Protein 7YLR (pdb70)

Secondary structure (DSSP, 8-state):
-PPPEEEEEEEEEEEEETTEEEEEEEETT-PPPPP--TT-EEEEEEE-TTS-EEEEEEE-------TTTTTS-S-EEEEEE--TTSSSHHHHHHHS--TT-EEEEEEEE-SSPPP-SSS-EEEEEEGGGHHHHHHHHHHHHHHT--EEEEEEES-GGG---HHHHHHHHGGGEEEEEHHHHSS---HHHHHHHSPTT-EEEEEE-HHHHHHHHHHHHHTT--TTSEEEEE--S-S------EEEEETTT--EEEEPTTS-HHHHHHHHT-----SSSSSSS-TTEEEEEES-EE---SSS-HHHHHHTSEEETTT-EESSSEEEE-

Sequence (326 aa):
APTATLQLRVAEARQLNPLIRMLRLCAEDGRALPGFAAGAHIRVQVSLPDGRTDWRHYSLINFATARNATNAPTEYVIAVRKEAEGRGGSRFMHEGLNEGDTLAIEAPKNDFPLHTGPGGSVLVAGGIGVTPLATMAARRRAEGAPVRMHYAGRSRELMAFLPELQALLGDDLRVHADAEAGAPLDIDALLDGVPAGDRLYVCGPKVMLDAVLARTQARGWEHDRVHFELFTEPVAEGDQPFEVELAQSGQRFTVPAGQSILDCLIEHGCDPMFDCKRGECGVCAVPVLEGEIDHRDYVLTAREKAQGNVMQICISRAKGARLVLD

InterPro domains:
  IPR001041 2Fe-2S ferredoxin-type iron-sulfur binding domain [PF00111] (249-322)
  IPR001041 2Fe-2S ferredoxin-type iron-sulfur binding domain [PS51085] (245-330)
  IPR001041 2Fe-2S ferredoxin-type iron-sulfur binding domain [cd00207] (246-323)
  IPR006058 2Fe-2S ferredoxin, iron-sulphur binding site [PS00197] (279-287)
  IPR012675 Beta-grasp domain superfamily [G3DSA:3.10.20.30] (235-330)
  IPR017927 FAD-binding domain, ferredoxin reductase-type [PS51384] (5-117)
  IPR017938 Riboflavin synthase-like beta-barrel [SSF63380] (4-112)
  IPR036010 2Fe-2S ferredoxin-like superfamily [SSF54292] (223-328)
  IPR039261 Ferredoxin-NADP reductase (FNR), nucleotide-binding domain [G3DSA:3.40.50.80] (114-233)
  IPR039261 Ferredoxin-NADP reductase (FNR), nucleotide-binding domain [SSF52343] (110-236)
  IPR050415 Multicomponent Reductase Electron Transfer [PTHR47354] (7-282)

CATH classification: 2.40.30.10 (+2 more: 3.40.50.80, 3.10.20.30)

Solvent-accessible surface area: 15272 Å² total; per-residue (Å²): 142,131,85,82,74,41,91,2,85,2,26,39,23,106,99,53,19,108,49,3,29,12,0,65,0,14,7,99,108,43,162,65,8,54,37,29,62,8,0,2,9,0,74,0,60,1,46,31,101,99,50,168,90,54,56,16,66,32,7,1,11,27,48,56,63,66,142,112,34,18,94,69,14,76,66,1,21,0,6,0,71,52,79,75,176,34,103,3,2,15,57,39,0,25,116,38,5,89,106,47,51,73,5,14,0,19,48,27,89,47,29,2,69,26,59,138,23,118,43,8,3,1,0,0,0,6,24,28,0,0,4,0,0,0,3,0,0,0,86,20,78,19,51,72,29,98,8,50,0,19,2,6,12,189,28,92,142,62,15,4,9,15,90,62,0,88,92,28,4,42,137,49,17,109,42,29,3,54,79,109,60,72,53,108,34,82,21,67,55,12,3,104,42,13,58,107,44,17,26,0,0,0,0,2,56,54,124,23,0,46,24,1,20,60,86,4,52,91,97,62,46,63,156,46,35,16,33,17,5,8,64,59,74,71,33,11,97,104,17,132,70,8,49,1,32,27,41,144,73,49,90,156,34,88,1,59,36,62,38,12,0,0,50,2,12,66,116,94,58,53,142,29,145,88,60,10,81,22,2,24,50,22,58,7,47,25,68,5,105,102,31,127,22,48,45,29,3,14,59,9,59,54,169,70,41,89,104,26,89,34,0,3,1,5,8,1,9,13,159,49,77,84,0,11,0,68

Nearest PDB structures (foldseek):
  7ylr-assembly1_A  TM=1.003E+00  e=7.723E-75  Variovorax paradoxus
  6kbh-assembly1_A  TM=7.100E-01  e=4.420E-33  Rhodococcus sp. ECU0066
  6laa-assembly1_A  TM=7.372E-01  e=2.322E-32  Tepidiphilus thermophilus
  2pia-assembly1_A  TM=6.949E-01  e=4.199E-32  Burkholderia cepacia
  6icm-assembly1_D-2  TM=9.650E-01  e=9.100E-09  Pseudomonas putida

B-factor: mean 25.58, std 9.0, range [12.11, 58.59]

Structure (mmCIF, N/CA/C/O backbone):
data_7YLR
#
_entry.id   7YLR
#
_cell.length_a   47.217
_cell.length_b   84.042
_cell.length_c   87.864
_cell.angle_alpha   90.000
_cell.angle_beta   90.000
_cell.angle_gamma   90.000
#
_symmetry.space_group_name_H-M   'P 21 21 21'
#
loop_
_entity.id
_entity.type
_entity.pdbx_description
1 polymer Ferredoxin
2 non-polymer 'FLAVIN MONONUCLEOTIDE'
3 non-polymer 'FE2/S2 (INORGANIC) CLUSTER'
4 water water
#
loop_
_atom_site.group_PDB
_atom_site.id
_atom_site.type_symbol
_atom_site.label_atom_id
_atom_site.label_alt_id
_atom_site.label_comp_id
_atom_site.label_asym_id
_atom_site.label_entity_id
_atom_site.label_seq_id
_atom_site.pdbx_PDB_ins_code
_atom_site.Cartn_x
_atom_site.Cartn_y
_atom_site.Cartn_z
_atom_site.occupancy
_atom_site.B_iso_or_equiv
_atom_site.auth_seq_id
_atom_site.auth_comp_id
_atom_site.auth_asym_id
_atom_site.auth_atom_id
_atom_site.pdbx_PDB_model_num
ATOM 1 N N . ALA A 1 3 ? 4.04919 -8.16314 -11.45808 1.000 46.30798 3 ALA A N 1
ATOM 2 C CA . ALA A 1 3 ? 3.56959 -7.32618 -10.36096 1.000 46.21258 3 ALA A CA 1
ATOM 3 C C . ALA A 1 3 ? 2.03407 -7.22094 -10.28739 1.000 44.90157 3 ALA A C 1
ATOM 4 O O . ALA A 1 3 ? 1.49027 -7.18542 -9.18378 1.000 45.80269 3 ALA A O 1
ATOM 6 N N . PRO A 1 4 ? 1.33078 -7.14808 -11.42379 1.000 48.26877 4 PRO A N 1
ATOM 7 C CA . PRO A 1 4 ? -0.13284 -7.28045 -11.36326 1.000 48.57179 4 PRO A CA 1
ATOM 8 C C . PRO A 1 4 ? -0.51593 -8.62476 -10.76594 1.000 46.77472 4 PRO A C 1
ATOM 9 O O . PRO A 1 4 ? 0.03176 -9.66754 -11.13553 1.000 46.82886 4 PRO A O 1
ATOM 13 N N . THR A 1 5 ? -1.45150 -8.59094 -9.82290 1.000 43.83405 5 THR A N 1
ATOM 14 C CA . THR A 1 5 ? -1.89636 -9.80582 -9.15717 1.000 43.21504 5 THR A CA 1
ATOM 15 C C . THR A 1 5 ? -2.84433 -10.56458 -10.07601 1.000 38.43199 5 THR A C 1
ATOM 16 O O . THR A 1 5 ? -3.66324 -9.95886 -10.77293 1.000 43.05012 5 THR A O 1
ATOM 20 N N . ALA A 1 6 ? -2.71151 -11.89156 -10.09461 1.000 37.39176 6 ALA A N 1
ATOM 21 C CA . ALA A 1 6 ? -3.57545 -12.72582 -10.92088 1.000 36.36057 6 ALA A CA 1
ATOM 22 C C . ALA A 1 6 ? -5.03477 -12.56114 -10.51234 1.000 35.80694 6 ALA A C 1
ATOM 23 O O . ALA A 1 6 ? -5.35929 -12.39477 -9.33092 1.000 32.84137 6 ALA A O 1
ATOM 25 N N . THR A 1 7 ? -5.92427 -12.62068 -11.50179 1.000 32.60896 7 THR A N 1
ATOM 26 C CA . THR A 1 7 ? -7.33930 -12.39988 -11.25474 1.000 28.67147 7 THR A CA 1
ATOM 27 C C . THR A 1 7 ? -8.18449 -13.47451 -11.93156 1.000 27.19111 7 THR A C 1
ATOM 28 O O . THR A 1 7 ? -7.73167 -14.18885 -12.83345 1.000 28.28449 7 THR A O 1
ATOM 32 N N . LEU A 1 8 ? -9.42747 -13.58959 -11.46668 1.000 22.35269 8 LEU A N 1
ATOM 33 C CA . LEU A 1 8 ? -10.45184 -14.42519 -12.07784 1.000 23.31814 8 LEU A CA 1
ATOM 34 C C . LEU A 1 8 ? -11.62077 -13.53073 -12.47066 1.000 21.05544 8 LEU A C 1
ATOM 35 O O . LEU A 1 8 ? -11.95876 -12.59526 -11.74581 1.000 22.82227 8 LEU A O 1
ATOM 40 N N . GLN A 1 9 ? -12.22411 -13.80172 -13.61967 1.000 21.63758 9 GLN A N 1
ATOM 41 C CA . GLN A 1 9 ? -13.44036 -13.11668 -14.05103 1.000 23.71582 9 GLN A CA 1
ATOM 42 C C . GLN A 1 9 ? -14.64325 -13.98618 -13.67950 1.000 25.23618 9 GLN A C 1
ATOM 43 O O . GLN A 1 9 ? -14.88809 -15.02078 -14.30960 1.000 25.22727 9 GLN A O 1
ATOM 49 N N . LEU A 1 10 ? -15.38689 -13.58567 -12.65158 1.000 20.31542 10 LEU A N 1
ATOM 50 C CA . LEU A 1 10 ? -16.50843 -14.38189 -12.17754 1.000 22.32960 10 LEU A CA 1
ATOM 51 C C . LEU A 1 10 ? -17.84048 -13.73197 -12.53913 1.000 22.09253 10 LEU A C 1
ATOM 52 O O . LEU A 1 10 ? -17.94700 -12.51398 -12.70460 1.000 24.86633 10 LEU A O 1
ATOM 57 N N . ARG A 1 11 ? -18.88339 -14.55244 -12.61597 1.000 19.44775 11 ARG A N 1
ATOM 58 C CA . ARG A 1 11 ? -20.22471 -14.04858 -12.86794 1.000 20.73184 11 ARG A CA 1
ATOM 59 C C . ARG A 1 11 ? -21.00462 -13.99002 -11.56075 1.000 18.98777 11 ARG A C 1
ATOM 60 O O . ARG A 1 11 ? -20.83480 -14.84111 -10.68495 1.000 18.82514 11 ARG A O 1
ATOM 68 N N . VAL A 1 12 ? -21.82982 -12.95735 -11.42034 1.000 19.45226 12 VAL A N 1
ATOM 69 C CA . VAL A 1 12 ? -22.73747 -12.83629 -10.28372 1.000 16.90602 12 VAL A CA 1
ATOM 70 C C . VAL A 1 12 ? -23.88543 -13.81980 -10.51973 1.000 20.64471 12 VAL A C 1
ATOM 71 O O . VAL A 1 12 ? -24.80174 -13.55989 -11.30226 1.000 20.91287 12 VAL A O 1
ATOM 75 N N . ALA A 1 13 ? -23.81176 -14.97234 -9.86049 1.000 18.28718 13 ALA A N 1
ATOM 76 C CA . ALA A 1 13 ? -24.76755 -16.04980 -10.04439 1.000 20.59395 13 ALA A CA 1
ATOM 77 C C . ALA A 1 13 ? -26.02657 -15.87979 -9.21289 1.000 20.81680 13 ALA A C 1
ATOM 78 O O . ALA A 1 13 ? -27.05202 -16.47953 -9.53943 1.000 23.16778 13 ALA A O 1
ATOM 80 N N . GLU A 1 14 ? -25.97317 -15.10693 -8.13380 1.000 21.54413 14 GLU A N 1
ATOM 81 C CA . GLU A 1 14 ? -27.14176 -14.85885 -7.30436 1.000 22.50484 14 GLU A CA 1
ATOM 82 C C . GLU A 1 14 ? -26.86251 -13.62153 -6.47513 1.000 20.88754 14 GLU A C 1
ATOM 83 O O . GLU A 1 14 ? -25.74110 -13.43117 -6.00072 1.000 21.64464 14 GLU A O 1
ATOM 89 N N . ALA A 1 15 ? -27.87718 -12.79480 -6.29196 1.000 20.14175 15 ALA A N 1
ATOM 90 C CA . ALA A 1 15 ? -27.80207 -11.69350 -5.34275 1.000 24.18240 15 ALA A CA 1
ATOM 91 C C . ALA A 1 15 ? -29.03779 -11.76050 -4.46772 1.000 29.68537 15 ALA A C 1
ATOM 92 O O . ALA A 1 15 ? -30.15261 -11.93199 -4.97599 1.000 31.10666 15 ALA A O 1
ATOM 94 N N . ARG A 1 16 ? -28.84512 -11.63741 -3.15910 1.000 22.23840 16 ARG A N 1
ATOM 95 C CA . ARG A 1 16 ? -29.93823 -11.82122 -2.21605 1.000 21.72650 16 ARG A CA 1
ATOM 96 C C . ARG A 1 16 ? -29.85858 -10.71614 -1.17408 1.000 24.98052 16 ARG A C 1
ATOM 97 O O . ARG A 1 16 ? -28.82712 -10.54621 -0.51676 1.000 21.42087 16 ARG A O 1
ATOM 105 N N . GLN A 1 17 ? -30.92353 -9.93642 -1.04625 1.000 24.03011 17 GLN A N 1
ATOM 106 C CA . GLN A 1 17 ? -30.98918 -8.93934 0.01443 1.000 26.33586 17 GLN A CA 1
ATOM 107 C C . GLN A 1 17 ? -31.32719 -9.65045 1.31737 1.000 24.42956 17 GLN A C 1
ATOM 108 O O . GLN A 1 17 ? -32.46011 -10.10115 1.51056 1.000 29.44749 17 GLN A O 1
ATOM 114 N N . LEU A 1 18 ? -30.34741 -9.76237 2.21523 1.000 23.52738 18 LEU A N 1
ATOM 115 C CA . LEU A 1 18 ? -30.61153 -10.40171 3.49915 1.000 25.75086 18 LEU A CA 1
ATOM 116 C C . LEU A 1 18 ? -31.38918 -9.47923 4.42919 1.000 26.37976 18 LEU A C 1
ATOM 117 O O . LEU A 1 18 ? -32.23426 -9.93998 5.20857 1.000 26.73840 18 LEU A O 1
ATOM 122 N N . ASN A 1 19 ? -31.09494 -8.19121 4.38373 1.000 21.73698 19 ASN A N 1
ATOM 123 C CA . ASN A 1 19 ? -31.81668 -7.16118 5.11241 1.000 23.86621 19 ASN A CA 1
ATOM 124 C C . ASN A 1 19 ? -31.47552 -5.85049 4.40643 1.000 23.88955 19 ASN A C 1
ATOM 125 O O . ASN A 1 19 ? -30.71849 -5.88244 3.42690 1.000 22.47426 19 ASN A O 1
ATOM 130 N N . PRO A 1 20 ? -32.02905 -4.70181 4.81593 1.000 24.91390 20 PRO A N 1
ATOM 131 C CA . PRO A 1 20 ? -31.80415 -3.46813 4.04285 1.000 25.99184 20 PRO A CA 1
ATOM 132 C C . PRO A 1 20 ? -30.35073 -3.09336 3.84514 1.000 26.92417 20 PRO A C 1
ATOM 133 O O . PRO A 1 20 ? -30.03857 -2.39802 2.87176 1.000 26.34190 20 PRO A O 1
ATOM 137 N N . LEU A 1 21 ? -29.44860 -3.53305 4.72305 1.000 20.54734 21 LEU A N 1
ATOM 138 C CA . LEU A 1 21 ? -28.05673 -3.11537 4.64854 1.000 20.28440 21 LEU A CA 1
ATOM 139 C C . LEU A 1 21 ? -27.13124 -4.17130 4.06616 1.000 18.60701 21 LEU A C 1
ATOM 140 O O . LEU A 1 21 ? -26.02944 -3.82025 3.63492 1.000 19.61143 21 LEU A O 1
ATOM 145 N N . ILE A 1 22 ? -27.52304 -5.44290 4.03866 1.000 17.87094 22 ILE A N 1
ATOM 146 C CA . ILE A 1 22 ? -26.58284 -6.52191 3.73299 1.000 17.61512 22 ILE A CA 1
ATOM 147 C C . ILE A 1 22 ? -27.07589 -7.31609 2.53502 1.000 18.49272 22 ILE A C 1
ATOM 148 O O . ILE A 1 22 ? -28.21762 -7.78739 2.51538 1.000 18.74300 22 ILE A O 1
ATOM 153 N N . ARG A 1 23 ? -26.21142 -7.45435 1.53698 1.000 16.19199 23 ARG A N 1
ATOM 154 C CA . ARG A 1 23 ? -26.51282 -8.14445 0.29453 1.000 18.53119 23 ARG A CA 1
ATOM 155 C C . ARG A 1 23 ? -25.56723 -9.33407 0.16811 1.000 17.38124 23 ARG A C 1
ATOM 156 O O . ARG A 1 23 ? -24.34688 -9.16167 0.23023 1.000 18.67127 23 ARG A O 1
ATOM 164 N N . MET A 1 24 ? -26.13030 -10.53244 0.02330 1.000 15.98285 24 MET A N 1
ATOM 165 C CA . MET A 1 24 ? -25.35510 -11.72473 -0.30409 1.000 17.78876 24 MET A CA 1
ATOM 166 C C . MET A 1 24 ? -25.13790 -11.85153 -1.79957 1.000 18.50806 24 MET A C 1
ATOM 167 O O . MET A 1 24 ? -26.07523 -11.70507 -2.58539 1.000 20.51384 24 MET A O 1
ATOM 172 N N . LEU A 1 25 ? -23.90495 -12.16618 -2.19419 1.000 16.10083 25 LEU A N 1
ATOM 173 C CA . LEU A 1 25 ? -23.56571 -12.39066 -3.59617 1.000 14.56020 25 LEU A CA 1
ATOM 174 C C . LEU A 1 25 ? -22.93651 -13.76506 -3.74834 1.000 17.55229 25 LEU A C 1
ATOM 175 O O . LEU A 1 25 ? -22.03740 -14.12952 -2.98732 1.000 19.17036 25 LEU A O 1
ATOM 180 N N . ARG A 1 26 ? -23.40687 -14.52329 -4.73420 1.000 16.15391 26 ARG A N 1
ATOM 181 C CA . ARG A 1 26 ? -22.82564 -15.80837 -5.08854 1.000 17.96196 26 ARG A CA 1
ATOM 182 C C . ARG A 1 26 ? -22.12219 -15.63608 -6.42632 1.000 18.65939 26 ARG A C 1
ATOM 183 O O . ARG A 1 26 ? -22.72001 -15.11060 -7.37299 1.000 19.10658 26 ARG A O 1
ATOM 191 N N . LEU A 1 27 ? -20.84236 -16.00088 -6.47472 1.000 16.71492 27 LEU A N 1
ATOM 192 C CA . LEU A 1 27 ? -19.97560 -15.78009 -7.63373 1.000 17.36589 27 LEU A CA 1
ATOM 193 C C . LEU A 1 27 ? -19.48252 -17.11227 -8.18991 1.000 20.53663 27 LEU A C 1
ATOM 194 O O . LEU A 1 27 ? -18.98920 -17.95925 -7.43667 1.000 20.74747 27 LEU A O 1
ATOM 199 N N . CYS A 1 28 ? -19.57534 -17.27533 -9.51728 1.000 18.65570 28 CYS A N 1
ATOM 200 C CA . CYS A 1 28 ? -19.22731 -18.51317 -10.20819 1.000 21.96380 28 CYS A CA 1
ATOM 201 C C . CYS A 1 28 ? -18.29298 -18.20938 -11.37450 1.000 21.01393 28 CYS A C 1
ATOM 202 O O . CYS A 1 28 ? -18.34612 -17.12194 -11.95313 1.000 23.06561 28 CYS A O 1
ATOM 205 N N . ALA A 1 29 ? -17.45667 -19.18201 -11.74280 1.000 21.05131 29 ALA A N 1
ATOM 206 C CA . ALA A 1 29 ? -16.75774 -19.08115 -13.02116 1.000 23.68775 29 ALA A CA 1
ATOM 207 C C . ALA A 1 29 ? -17.76268 -19.08986 -14.16769 1.000 25.42764 29 ALA A C 1
ATOM 208 O O . ALA A 1 29 ? -18.86872 -19.61802 -14.04662 1.000 25.88169 29 ALA A O 1
ATOM 210 N N . GLU A 1 30 ? -17.36911 -18.49251 -15.29433 1.000 28.97286 30 GLU A N 1
ATOM 211 C CA . GLU A 1 30 ? -18.29147 -18.36608 -16.42393 1.000 32.66521 30 GLU A CA 1
ATOM 212 C C . GLU A 1 30 ? -18.85197 -19.71860 -16.84912 1.000 32.45057 30 GLU A C 1
ATOM 213 O O . GLU A 1 30 ? -20.03339 -19.82058 -17.20226 1.000 35.81540 30 GLU A O 1
ATOM 219 N N . ASP A 1 31 ? -18.03055 -20.77249 -16.81028 1.000 29.58411 31 ASP A N 1
ATOM 220 C CA . ASP A 1 31 ? -18.45440 -22.10368 -17.23691 1.000 31.47598 31 ASP A CA 1
ATOM 221 C C . ASP A 1 31 ? -18.64235 -23.07561 -16.07311 1.000 34.28398 31 ASP A C 1
ATOM 222 O O . ASP A 1 31 ? -18.69284 -24.29313 -16.28918 1.000 32.88681 31 ASP A O 1
ATOM 227 N N . GLY A 1 32 ? -18.74651 -22.56839 -14.84365 1.000 29.02775 32 GLY A N 1
ATOM 228 C CA . GLY A 1 32 ? -18.98737 -23.42252 -13.69786 1.000 25.53609 32 GLY A CA 1
ATOM 229 C C . GLY A 1 32 ? -17.83853 -24.30699 -13.26210 1.000 25.70643 32 GLY A C 1
ATOM 230 O O . GLY A 1 32 ? -18.04689 -25.18891 -12.42647 1.000 29.40814 32 GLY A O 1
ATOM 231 N N . ARG A 1 33 ? -16.62994 -24.09058 -13.77375 1.000 26.14908 33 ARG A N 1
ATOM 232 C CA . ARG A 1 33 ? -15.48352 -24.90307 -13.38988 1.000 28.82622 33 ARG A CA 1
ATOM 233 C C . ARG A 1 33 ? -15.05785 -24.60444 -11.95646 1.000 25.45582 33 ARG A C 1
ATOM 234 O O . ARG A 1 33 ? -15.46087 -23.59888 -11.35874 1.000 25.29403 33 ARG A O 1
ATOM 242 N N . ALA A 1 34 ? -14.22710 -25.49895 -11.41361 1.000 25.33752 34 ALA A N 1
ATOM 243 C CA . ALA A 1 34 ? -13.76050 -25.36251 -10.04111 1.000 24.05042 34 ALA A CA 1
ATOM 244 C C . ALA A 1 34 ? -12.92453 -24.10215 -9.88463 1.000 21.12052 34 ALA A C 1
ATOM 245 O O . ALA A 1 34 ? -12.16649 -23.72384 -10.78003 1.000 20.92172 34 ALA A O 1
ATOM 247 N N . LEU A 1 35 ? -13.06629 -23.45197 -8.72225 1.000 20.74411 35 LEU A N 1
ATOM 248 C CA . LEU A 1 35 ? -12.29532 -22.28639 -8.33381 1.000 20.64513 35 LEU A CA 1
ATOM 249 C C . LEU A 1 35 ? -11.19850 -22.69376 -7.36172 1.000 19.73928 35 LEU A C 1
ATOM 250 O O . LEU A 1 35 ? -11.24081 -23.79216 -6.79262 1.000 20.61078 35 LEU A O 1
ATOM 255 N N . PRO A 1 36 ? -10.19205 -21.84382 -7.15806 1.000 20.25152 36 PRO A N 1
ATOM 256 C CA . PRO A 1 36 ? -9.16988 -22.13540 -6.14924 1.000 19.71738 36 PRO A CA 1
ATOM 257 C C . PRO A 1 36 ? -9.78343 -22.43922 -4.78877 1.000 21.60907 36 PRO A C 1
ATOM 258 O O . PRO A 1 36 ? -10.71467 -21.76587 -4.33254 1.000 21.11404 36 PRO A O 1
ATOM 262 N N . GLY A 1 37 ? -9.25558 -23.47180 -4.14275 1.000 18.49533 37 GLY A N 1
ATOM 263 C CA . GLY A 1 37 ? -9.73542 -23.83323 -2.82690 1.000 21.69447 37 GLY A CA 1
ATOM 264 C C . GLY A 1 37 ? -9.23675 -22.86740 -1.76784 1.000 19.90807 37 GLY A C 1
ATOM 265 O O . GLY A 1 37 ? -8.35233 -22.03700 -1.98889 1.000 20.05556 37 GLY A O 1
ATOM 266 N N . PHE A 1 38 ? -9.82350 -22.98940 -0.58232 1.000 18.15798 38 PHE A N 1
ATOM 267 C CA . PHE A 1 38 ? -9.46089 -22.11749 0.52314 1.000 18.64899 38 PHE A CA 1
ATOM 268 C C . PHE A 1 38 ? -9.82105 -22.79492 1.83330 1.000 17.99038 38 PHE A C 1
ATOM 269 O O . PHE A 1 38 ? -10.57871 -23.76767 1.86613 1.000 19.08410 38 PHE A O 1
ATOM 277 N N . ALA A 1 39 ? -9.24513 -22.26630 2.90806 1.000 18.83919 39 ALA A N 1
ATOM 278 C CA . ALA A 1 39 ? -9.52330 -22.67723 4.27190 1.000 19.09901 39 ALA A CA 1
ATOM 279 C C . ALA A 1 39 ? -10.32158 -21.58865 4.96834 1.000 20.35348 39 ALA A C 1
ATOM 280 O O . ALA A 1 39 ? -10.32862 -20.42611 4.54579 1.000 16.95466 39 ALA A O 1
ATOM 282 N N . ALA A 1 40 ? -11.00321 -21.98298 6.04543 1.000 18.17248 40 ALA A N 1
ATOM 283 C CA . ALA A 1 40 ? -11.79497 -21.03416 6.81737 1.000 18.37296 40 ALA A CA 1
ATOM 284 C C . ALA A 1 40 ? -10.96370 -19.81734 7.21354 1.000 18.66129 40 ALA A C 1
ATOM 285 O O . ALA A 1 40 ? -9.81075 -19.93478 7.63818 1.000 18.58330 40 ALA A O 1
ATOM 287 N N . GLY A 1 41 ? -11.55943 -18.62739 7.06258 1.000 16.44174 41 GLY A N 1
ATOM 288 C CA . GLY A 1 41 ? -10.88957 -17.38048 7.33587 1.000 17.26696 41 GLY A CA 1
ATOM 289 C C . GLY A 1 41 ? -10.43540 -16.63667 6.09924 1.000 15.03169 41 GLY A C 1
ATOM 290 O O . GLY A 1 41 ? -10.14440 -15.43247 6.19125 1.000 16.94036 41 GLY A O 1
ATOM 291 N N . ALA A 1 42 ? -10.36646 -17.31569 4.95377 1.000 14.33817 42 ALA A N 1
ATOM 292 C CA . ALA A 1 42 ? -9.90542 -16.68271 3.72679 1.000 16.79923 42 ALA A CA 1
ATOM 293 C C . ALA A 1 42 ? -10.88365 -15.61604 3.24329 1.000 17.15199 42 ALA A C 1
ATOM 294 O O . ALA A 1 42 ? -12.08444 -15.65416 3.53260 1.000 15.78493 42 ALA A O 1
ATOM 296 N N . HIS A 1 43 ? -10.34302 -14.65005 2.49710 1.000 16.11251 43 HIS A N 1
ATOM 297 C CA . HIS A 1 43 ? -11.12494 -13.60876 1.84117 1.000 16.70608 43 HIS A CA 1
ATOM 298 C C . HIS A 1 43 ? -10.73695 -13.57489 0.37127 1.000 17.75273 43 HIS A C 1
ATOM 299 O O . HIS A 1 43 ? -9.71455 -14.14143 -0.04446 1.000 17.48455 43 HIS A O 1
ATOM 306 N N . ILE A 1 44 ? -11.56244 -12.90345 -0.41796 1.000 15.33830 44 ILE A N 1
ATOM 307 C CA . ILE A 1 44 ? -11.18457 -12.51215 -1.76688 1.000 15.53811 44 ILE A CA 1
ATOM 308 C C . ILE A 1 44 ? -11.17578 -10.99112 -1.85228 1.000 16.27806 44 ILE A C 1
ATOM 309 O O . ILE A 1 44 ? -11.85075 -10.28947 -1.09183 1.000 18.62940 44 ILE A O 1
ATOM 314 N N . ARG A 1 45 ? -10.40344 -10.47729 -2.79676 1.000 17.38490 45 ARG A N 1
ATOM 315 C CA . ARG A 1 45 ? -10.48297 -9.06587 -3.14806 1.000 15.95401 45 ARG A CA 1
ATOM 316 C C . ARG A 1 45 ? -11.25989 -8.96919 -4.45031 1.000 19.61914 45 ARG A C 1
ATOM 317 O O . ARG A 1 45 ? -11.04066 -9.77145 -5.36449 1.000 18.28756 45 ARG A O 1
ATOM 325 N N . VAL A 1 46 ? -12.21400 -8.04029 -4.50580 1.000 16.05544 46 VAL A N 1
ATOM 326 C CA . VAL A 1 46 ? -13.08062 -7.90184 -5.66468 1.000 16.04288 46 VAL A CA 1
ATOM 327 C C . VAL A 1 46 ? -12.92312 -6.48984 -6.21466 1.000 17.00343 46 VAL A C 1
ATOM 328 O O . VAL A 1 46 ? -12.66006 -5.53162 -5.47811 1.000 17.19257 46 VAL A O 1
ATOM 332 N N . GLN A 1 47 ? -13.06290 -6.36491 -7.53038 1.000 17.56427 47 GLN A N 1
ATOM 333 C CA . GLN A 1 47 ? -12.85392 -5.07748 -8.17947 1.000 18.56543 47 GLN A CA 1
ATOM 334 C C . GLN A 1 47 ? -14.14614 -4.27406 -8.14639 1.000 17.58930 47 GLN A C 1
ATOM 335 O O . GLN A 1 47 ? -15.21469 -4.77862 -8.50962 1.000 18.30815 47 GLN A O 1
ATOM 341 N N . VAL A 1 48 ?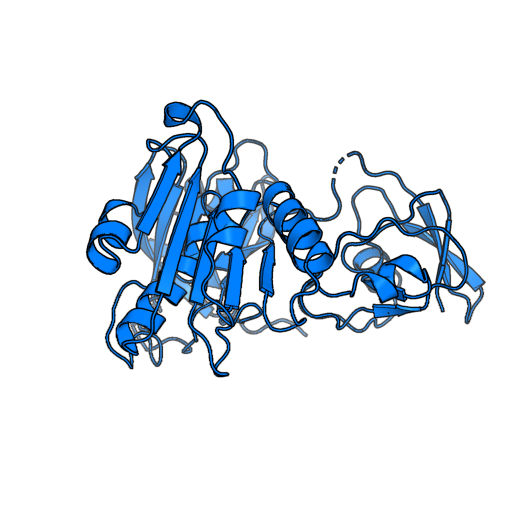 -14.04123 -3.01840 -7.71951 1.000 17.00479 48 VAL A N 1
ATOM 342 C CA . VAL A 1 48 ? -15.19321 -2.14014 -7.61396 1.000 15.84847 48 VAL A CA 1
ATOM 343 C C . VAL A 1 48 ? -14.91698 -0.89937 -8.44922 1.000 16.95109 48 VAL A C 1
ATOM 344 O O . VAL A 1 48 ? -13.77000 -0.57275 -8.75228 1.000 18.92175 48 VAL A O 1
ATOM 348 N N . SER A 1 49 ? -15.98668 -0.20654 -8.82173 1.000 16.93096 49 SER A N 1
ATOM 349 C CA . SER A 1 49 ? -15.89788 1.12301 -9.42327 1.000 16.26151 49 SER A CA 1
ATOM 350 C C . SER A 1 49 ? -16.31776 2.14448 -8.37381 1.000 18.09591 49 SER A C 1
ATOM 351 O O . SER A 1 49 ? -17.42854 2.06818 -7.84477 1.000 17.54907 49 SER A O 1
ATOM 354 N N . LEU A 1 50 ? -15.43111 3.08226 -8.07086 1.000 18.01229 50 LEU A N 1
ATOM 355 C CA . LEU A 1 50 ? -15.70770 4.13986 -7.11074 1.000 20.69692 50 LEU A CA 1
ATOM 356 C C . LEU A 1 50 ? -16.59275 5.21092 -7.74994 1.000 19.77347 50 LEU A C 1
ATOM 357 O O . LEU A 1 50 ? -16.88375 5.16758 -8.95177 1.000 19.53256 50 LEU A O 1
ATOM 362 N N . PRO A 1 51 ? -17.08493 6.17425 -6.96082 1.000 21.24952 51 PRO A N 1
ATOM 363 C CA . PRO A 1 51 ? -18.03390 7.14627 -7.52092 1.000 20.60590 51 PRO A CA 1
ATOM 364 C C . PRO A 1 51 ? -17.49814 7.92430 -8.71094 1.000 22.12297 51 PRO A C 1
ATOM 365 O O . PRO A 1 51 ? -18.28929 8.29495 -9.58764 1.000 23.23113 51 PRO A O 1
ATOM 369 N N . ASP A 1 52 ? -16.19233 8.16340 -8.78563 1.000 19.91046 52 ASP A N 1
ATOM 370 C CA . ASP A 1 52 ? -15.61873 8.89909 -9.91157 1.000 21.86295 52 ASP A CA 1
ATOM 371 C C . ASP A 1 52 ? -15.18538 7.98395 -11.05280 1.000 21.44707 52 ASP A C 1
ATOM 372 O O . ASP A 1 52 ? -14.59429 8.46176 -12.03014 1.000 20.62392 52 ASP A O 1
ATOM 377 N N . GLY A 1 53 ? -15.50064 6.68925 -10.96628 1.000 19.69478 53 GLY A N 1
ATOM 378 C CA . GLY A 1 53 ? -15.19290 5.73876 -12.01037 1.000 20.71134 53 GLY A CA 1
ATOM 379 C C . GLY A 1 53 ? -13.85506 5.06072 -11.85452 1.000 20.64925 53 GLY A C 1
ATOM 380 O O . GLY A 1 53 ? -13.57742 4.10516 -12.58629 1.000 20.21427 53 GLY A O 1
ATOM 381 N N . ARG A 1 54 ? -13.01945 5.53528 -10.93386 1.000 17.18863 54 ARG A N 1
ATOM 382 C CA . ARG A 1 54 ? -11.78434 4.84696 -10.58624 1.000 19.61928 54 ARG A CA 1
ATOM 383 C C . ARG A 1 54 ? -12.09522 3.41905 -10.17800 1.000 21.71854 54 ARG A C 1
ATOM 384 O O . ARG A 1 54 ? -13.05996 3.16821 -9.44778 1.000 21.16435 54 ARG A O 1
ATOM 392 N N . THR A 1 55 ? -11.27824 2.48418 -10.64233 1.000 17.99818 55 THR A N 1
ATOM 393 C CA . THR A 1 55 ? -11.40531 1.11615 -10.16521 1.000 20.00247 55 THR A CA 1
ATOM 394 C C . THR A 1 55 ? -10.53193 0.94499 -8.93144 1.000 20.05726 55 THR A C 1
ATOM 395 O O . THR A 1 55 ? -9.49153 1.59084 -8.79102 1.000 21.20675 55 THR A O 1
ATOM 399 N N . ASP A 1 56 ? -10.98936 0.09701 -8.01066 1.000 18.84926 56 ASP A N 1
ATOM 400 C CA . ASP A 1 56 ? -10.26320 -0.18593 -6.78015 1.000 17.76587 56 ASP A CA 1
ATOM 401 C C . ASP A 1 56 ? -10.61260 -1.61039 -6.37154 1.000 20.18545 56 ASP A C 1
ATOM 402 O O . ASP A 1 56 ? -11.33329 -2.31664 -7.07933 1.000 17.49123 56 ASP A O 1
ATOM 407 N N . TRP A 1 57 ? -10.07681 -2.04402 -5.24500 1.000 19.46142 57 TRP A N 1
ATOM 408 C CA . TRP A 1 57 ? -10.28069 -3.40550 -4.77586 1.000 17.45256 57 TRP A CA 1
ATOM 409 C C . TRP A 1 57 ? -10.80424 -3.36396 -3.35338 1.000 16.58027 57 TRP A C 1
ATOM 410 O O . TRP A 1 57 ? -10.42626 -2.49074 -2.56784 1.000 17.84183 57 TRP A O 1
ATOM 421 N N . ARG A 1 58 ? -11.66818 -4.32561 -3.02500 1.000 14.61308 58 ARG A N 1
ATOM 422 C CA . ARG A 1 58 ? -12.28062 -4.44043 -1.70257 1.000 14.81426 58 ARG A CA 1
ATOM 423 C C . ARG A 1 58 ? -12.19799 -5.88626 -1.21594 1.000 16.38916 58 ARG A C 1
ATOM 424 O O . ARG A 1 58 ? -12.52424 -6.82055 -1.96239 1.000 15.93875 58 ARG A O 1
ATOM 432 N N . HIS A 1 59 ? -11.78701 -6.07223 0.04145 1.000 15.69685 59 HIS A N 1
ATOM 433 C CA . HIS A 1 59 ? -11.78000 -7.40494 0.63670 1.000 17.01156 59 HIS A CA 1
ATOM 434 C C . HIS A 1 59 ? -13.18392 -7.79351 1.07656 1.000 13.56165 59 HIS A C 1
ATOM 435 O O . HIS A 1 59 ? -13.85561 -7.00698 1.75248 1.000 13.82654 59 HIS A O 1
ATOM 442 N N . TYR A 1 60 ? -13.58907 -9.04160 0.77246 1.000 14.89987 60 TYR A N 1
ATOM 443 C CA . TYR A 1 60 ? -14.80473 -9.63799 1.34094 1.000 13.52776 60 TYR A CA 1
ATOM 444 C C . TYR A 1 60 ? -14.52433 -11.09130 1.73197 1.000 14.15254 60 TYR A C 1
ATOM 445 O O . TYR A 1 60 ? -13.93454 -11.85591 0.96247 1.000 16.20434 60 TYR A O 1
ATOM 454 N N . SER A 1 61 ? -14.91589 -11.45079 2.94857 1.000 13.98145 61 SER A N 1
ATOM 455 C CA . SER A 1 61 ? -14.62423 -12.77892 3.48313 1.000 15.04045 61 SER A CA 1
ATOM 456 C C . SER A 1 61 ? -15.49695 -13.84501 2.82197 1.000 14.42727 61 SER A C 1
ATOM 457 O O . SER A 1 61 ? -16.66965 -13.61437 2.50271 1.000 16.30837 61 SER A O 1
ATOM 460 N N . LEU A 1 62 ? -14.92890 -15.03961 2.64543 1.000 14.69355 62 LEU A N 1
ATOM 461 C CA . LEU A 1 62 ? -15.66495 -16.14263 2.02551 1.000 14.41110 62 LEU A CA 1
ATOM 462 C C . LEU A 1 62 ? -16.54966 -16.86137 3.04544 1.000 14.99770 62 LEU A C 1
ATOM 463 O O . LEU A 1 62 ? -16.09608 -17.21575 4.13821 1.000 17.36931 62 LEU A O 1
ATOM 468 N N . ILE A 1 63 ? -17.80828 -17.08848 2.67218 1.000 14.99218 63 ILE A N 1
ATOM 469 C CA . ILE A 1 63 ? -18.84162 -17.64449 3.54599 1.000 13.39066 63 ILE A CA 1
ATOM 470 C C . ILE A 1 63 ? -19.15452 -19.08164 3.12740 1.000 16.13973 63 ILE A C 1
ATOM 471 O O . ILE A 1 63 ? -19.45740 -19.34402 1.96017 1.000 16.57576 63 ILE A O 1
ATOM 476 N N . ASN A 1 64 ? -19.13564 -20.00475 4.08984 1.000 15.99773 64 ASN A N 1
ATOM 477 C CA . ASN A 1 64 ? -19.60190 -21.36736 3.84699 1.000 16.28593 64 ASN A CA 1
ATOM 478 C C . ASN A 1 64 ? -20.25408 -21.89579 5.11627 1.000 16.98635 64 ASN A C 1
ATOM 479 O O . ASN A 1 64 ? -19.68372 -21.74121 6.20008 1.000 16.95368 64 ASN A O 1
ATOM 484 N N . PHE A 1 65 ? -21.43194 -22.52397 4.98548 1.000 15.74933 65 PHE A N 1
ATOM 485 C CA . PHE A 1 65 ? -22.07063 -23.18930 6.11572 1.000 19.77111 65 PHE A CA 1
ATOM 486 C C . PHE A 1 65 ? -22.04154 -24.70761 6.02164 1.000 20.12892 65 PHE A C 1
ATOM 487 O O . PHE A 1 65 ? -22.41968 -25.37644 6.99738 1.000 20.22629 65 PHE A O 1
ATOM 495 N N . ALA A 1 66 ? -21.61136 -25.26822 4.89056 1.000 18.60026 66 ALA A N 1
ATOM 496 C CA . ALA A 1 66 ? -21.62366 -26.71826 4.71697 1.000 21.01926 66 ALA A CA 1
ATOM 497 C C . ALA A 1 66 ? -20.59992 -27.38900 5.61913 1.000 20.60471 66 ALA A C 1
ATOM 498 O O . ALA A 1 66 ? -19.46538 -26.91849 5.75750 1.000 20.14668 66 ALA A O 1
ATOM 500 N N . THR A 1 67 ? -20.99100 -28.52246 6.20763 1.000 20.55594 67 THR A N 1
ATOM 501 C CA . THR A 1 67 ? -20.12705 -29.22108 7.14924 1.000 21.10092 67 THR A CA 1
ATOM 502 C C . THR A 1 67 ? -19.53474 -30.51520 6.58193 1.000 27.90520 67 THR A C 1
ATOM 503 O O . THR A 1 67 ? -19.05345 -31.35223 7.34442 1.000 24.44110 67 THR A O 1
ATOM 507 N N . ALA A 1 68 ? -19.53740 -30.69673 5.26588 1.000 28.54108 68 ALA A N 1
ATOM 508 C CA . ALA A 1 68 ? -18.67567 -31.72370 4.68518 1.000 34.37513 68 ALA A CA 1
ATOM 509 C C . ALA A 1 68 ? -17.20984 -31.35686 4.90507 1.000 34.47739 68 ALA A C 1
ATOM 510 O O . ALA A 1 68 ? -16.83866 -30.18481 4.83839 1.000 37.67173 68 ALA A O 1
ATOM 512 N N . ARG A 1 69 ? -16.36036 -32.36238 5.17779 1.000 37.84595 69 ARG A N 1
ATOM 513 C CA . ARG A 1 69 ? -14.94533 -32.05649 5.40504 1.000 39.37529 69 ARG A CA 1
ATOM 514 C C . ARG A 1 69 ? -14.23620 -31.53780 4.15740 1.000 37.99246 69 ARG A C 1
ATOM 515 O O . ARG A 1 69 ? -13.15504 -30.94998 4.28266 1.000 41.18942 69 ARG A O 1
ATOM 523 N N . ASN A 1 70 ? -14.80088 -31.74957 2.96758 1.000 35.65344 70 ASN A N 1
ATOM 524 C CA . ASN A 1 70 ? -14.24231 -31.23843 1.72042 1.000 38.64381 70 ASN A CA 1
ATOM 525 C C . ASN A 1 70 ? -14.89754 -29.94510 1.27172 1.000 32.22301 70 ASN A C 1
ATOM 526 O O . ASN A 1 70 ? -14.82532 -29.60579 0.08568 1.000 32.56411 70 ASN A O 1
ATOM 531 N N . ALA A 1 71 ? -15.55134 -29.22928 2.18620 1.000 26.90439 71 ALA A N 1
ATOM 532 C CA . ALA A 1 71 ? -16.54526 -28.24157 1.77786 1.000 29.98007 71 ALA A CA 1
ATOM 533 C C . ALA A 1 71 ? -15.94976 -27.14327 0.90856 1.000 21.04169 71 ALA A C 1
ATOM 534 O O . ALA A 1 71 ? -16.60992 -26.65188 -0.01357 1.000 26.25147 71 ALA A O 1
ATOM 536 N N . THR A 1 72 ? -14.72546 -26.71265 1.19815 1.000 24.28108 72 THR A N 1
ATOM 537 C CA . THR A 1 72 ? -14.17386 -25.56878 0.48439 1.000 22.65183 72 THR A CA 1
ATOM 538 C C . THR A 1 72 ? -12.87094 -25.91843 -0.22245 1.000 24.57334 72 THR A C 1
ATOM 539 O O . THR A 1 72 ? -12.12649 -25.01907 -0.63093 1.000 20.66885 72 THR A O 1
ATOM 543 N N . ASN A 1 73 ? -12.60559 -27.21934 -0.41138 1.000 25.96803 73 ASN A N 1
ATOM 544 C CA . ASN A 1 73 ? -11.35497 -27.66112 -1.02225 1.000 26.61442 73 ASN A CA 1
ATOM 545 C C . ASN A 1 73 ? -11.36467 -27.48996 -2.54354 1.000 26.87116 73 ASN A C 1
ATOM 546 O O . ASN A 1 73 ? -10.30483 -27.27439 -3.14547 1.000 29.47230 73 ASN A O 1
ATOM 551 N N . ALA A 1 74 ? -12.53244 -27.58407 -3.18272 1.000 23.11020 74 ALA A N 1
ATOM 552 C CA . ALA A 1 74 ? -12.65252 -27.40668 -4.62937 1.000 25.25872 74 ALA A CA 1
ATOM 553 C C . ALA A 1 74 ? -13.99904 -26.76238 -4.92685 1.000 27.02432 74 ALA A C 1
ATOM 554 O O . ALA A 1 74 ? -14.88599 -27.37295 -5.53366 1.000 25.99774 74 ALA A O 1
ATOM 556 N N . PRO A 1 75 ? -14.17997 -25.51337 -4.50407 1.000 23.43639 75 PRO A N 1
ATOM 557 C CA . PRO A 1 75 ? -15.49750 -24.88716 -4.63071 1.000 22.99127 75 PRO A CA 1
ATOM 558 C C . PRO A 1 75 ? -15.81499 -24.55439 -6.07849 1.000 23.08079 75 PRO A C 1
ATOM 559 O O . PRO A 1 75 ? -14.92193 -24.32068 -6.89409 1.000 24.99073 75 PRO A O 1
ATOM 563 N N . THR A 1 76 ? -17.10603 -24.55491 -6.39492 1.000 21.33999 76 THR A N 1
ATOM 564 C CA . THR A 1 76 ? -17.59743 -24.07484 -7.67865 1.000 22.02415 76 THR A CA 1
ATOM 565 C C . THR A 1 76 ? -18.31110 -22.74233 -7.55007 1.000 23.66358 76 THR A C 1
ATOM 566 O O . THR A 1 76 ? -18.86837 -22.23761 -8.53428 1.000 25.69173 76 THR A O 1
ATOM 570 N N . GLU A 1 77 ? -18.28698 -22.14846 -6.36345 1.000 23.14401 77 GLU A N 1
ATOM 571 C CA . GLU A 1 77 ? -18.79858 -20.80877 -6.15027 1.000 23.02755 77 GLU A CA 1
ATOM 572 C C . GLU A 1 77 ? -18.07100 -20.20521 -4.96106 1.000 17.33115 77 GLU A C 1
ATOM 573 O O . GLU A 1 77 ? -17.53470 -20.92160 -4.10533 1.000 20.05169 77 GLU A O 1
ATOM 579 N N . TYR A 1 78 ? -18.05919 -18.87203 -4.93171 1.000 17.57111 78 TYR A N 1
ATOM 580 C CA . TYR A 1 78 ? -17.64044 -18.07449 -3.78941 1.000 18.52670 78 TYR A CA 1
ATOM 581 C C . TYR A 1 78 ? -18.84150 -17.26698 -3.30791 1.000 18.23589 78 TYR A C 1
ATOM 582 O O . TYR A 1 78 ? -19.56713 -16.67708 -4.11815 1.000 20.72648 78 TYR A O 1
ATOM 591 N N . VAL A 1 79 ? -19.05438 -17.22677 -2.00179 1.000 15.00009 79 VAL A N 1
ATOM 592 C CA . VAL A 1 79 ? -20.17800 -16.49522 -1.43045 1.000 13.95723 79 VAL A CA 1
ATOM 593 C C . VAL A 1 79 ? -19.63972 -15.41975 -0.49799 1.000 14.30087 79 VAL A C 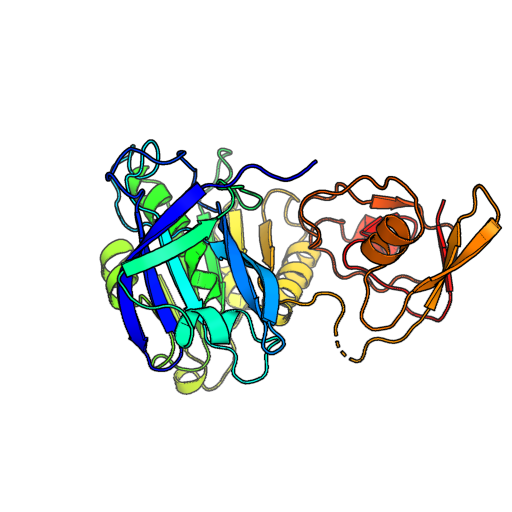1
ATOM 594 O O . VAL A 1 79 ? -18.82960 -15.71073 0.38954 1.000 15.16364 79 VAL A O 1
ATOM 598 N N . ILE A 1 80 ? -20.10185 -14.19356 -0.68857 1.000 14.84860 80 ILE A N 1
ATOM 599 C CA . ILE A 1 80 ? -19.72169 -13.07251 0.15857 1.000 14.18862 80 ILE A CA 1
ATOM 600 C C . ILE A 1 80 ? -20.99142 -12.32798 0.55207 1.000 14.93797 80 ILE A C 1
ATOM 601 O O . ILE A 1 80 ? -22.05724 -12.51139 -0.04111 1.000 14.73248 80 ILE A O 1
ATOM 606 N N . ALA A 1 81 ? -20.86805 -11.48415 1.57645 1.000 12.48025 81 ALA A N 1
ATOM 607 C CA . ALA A 1 81 ? -21.98000 -10.66086 2.04169 1.000 13.58688 81 ALA A CA 1
ATOM 608 C C . ALA A 1 81 ? -21.44922 -9.28065 2.38750 1.000 14.50538 81 ALA A C 1
ATOM 609 O O . ALA A 1 81 ? -20.52134 -9.16188 3.20046 1.000 15.78049 81 ALA A O 1
ATOM 611 N N . VAL A 1 82 ? -22.03015 -8.25252 1.76802 1.000 15.09601 82 VAL A N 1
ATOM 612 C CA . VAL A 1 82 ? -21.49773 -6.89104 1.78291 1.000 13.16648 82 VAL A CA 1
ATOM 613 C C . VAL A 1 82 ? -22.46484 -5.98215 2.52995 1.000 16.01169 82 VAL A C 1
ATOM 614 O O . VAL A 1 82 ? -23.63621 -5.85953 2.14889 1.000 15.96321 82 VAL A O 1
ATOM 618 N N . ARG A 1 83 ? -21.96353 -5.29917 3.55545 1.000 13.84811 83 ARG A N 1
ATOM 619 C CA . ARG A 1 83 ? -22.73986 -4.27626 4.25515 1.000 15.88439 83 ARG A CA 1
ATOM 620 C C . ARG A 1 83 ? -22.59760 -2.95174 3.51226 1.000 16.75511 83 ARG A C 1
ATOM 621 O O . ARG A 1 83 ? -21.48184 -2.46045 3.31634 1.000 17.35105 83 ARG A O 1
ATOM 629 N N . LYS A 1 84 ? -23.72715 -2.38695 3.08037 1.000 18.69665 84 LYS A N 1
ATOM 630 C CA . LYS A 1 84 ? -23.69762 -1.11256 2.37240 1.000 20.38656 84 LYS A CA 1
ATOM 631 C C . LYS A 1 84 ? -23.33504 0.01890 3.32079 1.000 21.01133 84 LYS A C 1
ATOM 632 O O . LYS A 1 84 ? -23.97503 0.19238 4.36401 1.000 20.40670 84 LYS A O 1
ATOM 638 N N . GLU A 1 85 ? -22.31042 0.80163 2.95977 1.000 18.74648 85 GLU A N 1
ATOM 639 C CA . GLU A 1 85 ? -21.90261 1.95525 3.75747 1.000 20.70959 85 GLU A CA 1
ATOM 640 C C . GLU A 1 85 ? -22.25177 3.20727 2.95846 1.000 22.41804 85 GLU A C 1
ATOM 641 O O . GLU A 1 85 ? -21.50400 3.62647 2.06964 1.000 21.37497 85 GLU A O 1
ATOM 647 N N . ALA A 1 86 ? -23.40934 3.79542 3.26576 1.000 20.77955 86 ALA A N 1
ATOM 648 C CA . ALA A 1 86 ? -23.86071 4.93774 2.48411 1.000 27.36492 86 ALA A CA 1
ATOM 649 C C . ALA A 1 86 ? -22.90357 6.11120 2.60202 1.000 24.88738 86 ALA A C 1
ATOM 650 O O . ALA A 1 86 ? -22.84013 6.94138 1.68567 1.000 31.82051 86 ALA A O 1
ATOM 652 N N . GLU A 1 87 ? -22.13293 6.18299 3.68766 1.000 26.27238 87 GLU A N 1
ATOM 653 C CA . GLU A 1 87 ? -21.14974 7.24059 3.88316 1.000 32.01964 87 GLU A CA 1
ATOM 654 C C . GLU A 1 87 ? -19.71172 6.74078 3.74962 1.000 28.03213 87 GLU A C 1
ATOM 655 O O . GLU A 1 87 ? -18.77730 7.43821 4.15226 1.000 27.49664 87 GLU A O 1
ATOM 661 N N . GLY A 1 88 ? -19.51266 5.55558 3.16948 1.000 21.27027 88 GLY A N 1
ATOM 662 C CA . GLY A 1 88 ? -18.18706 5.03698 2.90337 1.000 21.70464 88 GLY A CA 1
ATOM 663 C C . GLY A 1 88 ? -17.58918 5.61759 1.63443 1.000 21.70484 88 GLY A C 1
ATOM 664 O O . GLY A 1 88 ? -18.06771 6.61249 1.07953 1.000 23.07813 88 GLY A O 1
ATOM 665 N N . ARG A 1 89 ? -16.52252 4.96893 1.16435 1.000 20.60460 89 ARG A N 1
ATOM 666 C CA . ARG A 1 89 ? -15.76009 5.43708 0.00642 1.000 19.93861 89 ARG A CA 1
ATOM 667 C C . ARG A 1 89 ? -16.39152 5.07438 -1.33572 1.000 21.01295 89 ARG A C 1
ATOM 668 O O . ARG A 1 89 ? -15.87125 5.49494 -2.37894 1.000 20.86233 89 ARG A O 1
ATOM 676 N N . GLY A 1 90 ? -17.49123 4.33051 -1.34019 1.000 17.52693 90 GLY A N 1
ATOM 677 C CA . GLY A 1 90 ? -18.17886 3.98685 -2.56765 1.000 18.99194 90 GLY A CA 1
ATOM 678 C C . GLY A 1 90 ? -18.04373 2.54098 -2.98421 1.000 16.39579 90 GLY A C 1
ATOM 679 O O . GLY A 1 90 ? -18.78236 2.10676 -3.86985 1.000 17.53509 90 GLY A O 1
ATOM 680 N N . GLY A 1 91 ? -17.13682 1.77706 -2.37677 1.000 17.84305 91 GLY A N 1
ATOM 681 C CA . GLY A 1 91 ? -16.94676 0.39812 -2.80624 1.000 17.59496 91 GLY A CA 1
ATOM 682 C C . GLY A 1 91 ? -18.11303 -0.50390 -2.44066 1.000 15.28273 91 GLY A C 1
ATOM 683 O O . GLY A 1 91 ? -18.61516 -1.26102 -3.27923 1.000 16.16001 91 GLY A O 1
ATOM 684 N N . SER A 1 92 ? -18.53830 -0.46314 -1.17621 1.000 15.76880 92 SER A N 1
ATOM 685 C CA . SER A 1 92 ? -19.70910 -1.23153 -0.77822 1.000 16.08970 92 SER A CA 1
ATOM 686 C C . SER A 1 92 ? -20.97825 -0.69880 -1.43575 1.000 17.52039 92 SER A C 1
ATOM 687 O O . SER A 1 92 ? -21.89035 -1.47757 -1.73590 1.000 16.85948 92 SER A O 1
ATOM 690 N N . ARG A 1 93 ? -21.04716 0.60855 -1.69663 1.000 15.14987 93 ARG A N 1
ATOM 691 C CA . ARG A 1 93 ? -22.17703 1.12469 -2.46124 1.000 18.51582 93 ARG A CA 1
ATOM 692 C C . ARG A 1 93 ? -22.21089 0.51106 -3.85023 1.000 17.76213 93 ARG A C 1
ATOM 693 O O . ARG A 1 93 ? -23.28180 0.14245 -4.33657 1.000 18.33114 93 ARG A O 1
ATOM 701 N N . PHE A 1 94 ? -21.04367 0.37972 -4.49278 1.000 17.18186 94 PHE A N 1
ATOM 702 C CA . PHE A 1 94 ? -20.98405 -0.24235 -5.81360 1.000 16.50180 94 PHE A CA 1
ATOM 703 C C . PHE A 1 94 ? -21.49121 -1.67921 -5.76001 1.000 18.22989 94 PHE A C 1
ATOM 704 O O . PHE A 1 94 ? -22.23143 -2.12269 -6.64985 1.000 18.79362 94 PHE A O 1
ATOM 712 N N . MET A 1 95 ? -21.09761 -2.42744 -4.71913 1.000 14.67257 95 MET A N 1
ATOM 713 C CA . MET A 1 95 ? -21.52623 -3.81416 -4.59109 1.000 15.84464 95 MET A CA 1
ATOM 714 C C . MET A 1 95 ? -23.03412 -3.93631 -4.46522 1.000 17.34716 95 MET A C 1
ATOM 715 O O . MET A 1 95 ? -23.58624 -4.98061 -4.81119 1.000 18.09069 95 MET A O 1
ATOM 720 N N . HIS A 1 96 ? -23.70754 -2.90070 -3.97264 1.000 17.34321 96 HIS A N 1
ATOM 721 C CA . HIS A 1 96 ? -25.16385 -2.88246 -3.90536 1.000 17.92251 96 HIS A CA 1
ATOM 722 C C . HIS A 1 96 ? -25.82401 -2.28101 -5.14129 1.000 20.69705 96 HIS A C 1
ATOM 723 O O . HIS A 1 96 ? -26.86704 -2.77748 -5.57838 1.000 22.18430 96 HIS A O 1
ATOM 730 N N . GLU A 1 97 ? -25.26409 -1.20633 -5.69850 1.000 20.14303 97 GLU A N 1
ATOM 731 C CA . GLU A 1 97 ? -25.97497 -0.39419 -6.68425 1.000 22.80876 97 GLU A CA 1
ATOM 732 C C . GLU A 1 97 ? -25.43439 -0.51359 -8.09902 1.000 27.43525 97 GLU A C 1
ATOM 733 O O . GLU A 1 97 ? -26.14096 -0.15176 -9.04996 1.000 25.60605 97 GLU A O 1
ATOM 739 N N . GLY A 1 98 ? -24.18923 -0.94640 -8.26352 1.000 19.87760 98 GLY A N 1
ATOM 740 C CA . GLY A 1 98 ? -23.56512 -1.01188 -9.56861 1.000 20.38287 98 GLY A CA 1
ATOM 741 C C . GLY A 1 98 ? -23.27537 -2.41670 -10.03010 1.000 22.16634 98 GLY A C 1
ATOM 742 O O . GLY A 1 98 ? -22.54926 -2.59304 -11.01824 1.000 27.48844 98 GLY A O 1
ATOM 743 N N . LEU A 1 99 ? -23.82838 -3.42520 -9.36949 1.000 21.91069 99 LEU A N 1
ATOM 744 C CA . LEU A 1 99 ? -23.55880 -4.82269 -9.65331 1.000 22.59508 99 LEU A CA 1
ATOM 745 C C . LEU A 1 99 ? -24.88995 -5.55933 -9.67392 1.000 25.79385 99 LEU A C 1
ATOM 746 O O . LEU A 1 99 ? -25.67580 -5.44038 -8.72977 1.000 24.82442 99 LEU A O 1
ATOM 751 N N . ASN A 1 100 ? -25.15258 -6.30215 -10.74815 1.000 27.50058 100 ASN A N 1
ATOM 752 C CA . ASN A 1 100 ? -26.42170 -6.98605 -10.91954 1.000 27.48574 100 ASN A CA 1
ATOM 753 C C . ASN A 1 100 ? -26.15691 -8.45530 -11.20054 1.000 23.33655 100 ASN A C 1
ATOM 754 O O . ASN A 1 100 ? -25.06583 -8.82859 -11.64153 1.000 21.59072 100 ASN A O 1
ATOM 759 N N . GLU A 1 101 ? -27.16731 -9.29058 -10.95094 1.000 24.32871 101 GLU A N 1
ATOM 760 C CA . GLU A 1 101 ? -27.08259 -10.68681 -11.37081 1.000 22.59493 101 GLU A CA 1
ATOM 761 C C . GLU A 1 101 ? -26.75527 -10.74081 -12.86107 1.000 20.41034 101 GLU A C 1
ATOM 762 O O . GLU A 1 101 ? -27.31736 -9.98722 -13.65881 1.000 24.96255 101 GLU A O 1
ATOM 768 N N . GLY A 1 102 ? -25.82136 -11.61755 -13.23311 1.000 21.94175 102 GLY A N 1
ATOM 769 C CA . GLY A 1 102 ? -25.37772 -11.72022 -14.60626 1.000 21.89929 102 GLY A CA 1
ATOM 770 C C . GLY A 1 102 ? -24.15751 -10.88769 -14.94298 1.000 24.21507 102 GLY A C 1
ATOM 771 O O . GLY A 1 102 ? -23.49735 -11.15652 -15.95514 1.000 23.06259 102 GLY A O 1
ATOM 772 N N . ASP A 1 103 ? -23.82649 -9.89621 -14.11854 1.000 22.47360 103 ASP A N 1
ATOM 773 C CA . ASP A 1 103 ? -22.64823 -9.08699 -14.37977 1.000 23.55943 103 ASP A CA 1
ATOM 774 C C . ASP A 1 103 ? -21.39177 -9.91195 -14.14415 1.000 22.62875 103 ASP A C 1
ATOM 775 O O . ASP A 1 103 ? -21.39864 -10.88717 -13.39530 1.000 21.09661 103 ASP A O 1
ATOM 780 N N . THR A 1 104 ? -20.30247 -9.52131 -14.78595 1.000 20.69164 104 THR A N 1
ATOM 781 C CA . THR A 1 104 ? -19.02585 -10.13665 -14.46126 1.000 24.27439 104 THR A CA 1
ATOM 782 C C . THR A 1 104 ? -18.22461 -9.20987 -13.55718 1.000 24.88345 104 THR A C 1
ATOM 783 O O . THR A 1 104 ? -18.35006 -7.98633 -13.62154 1.000 23.39343 104 THR A O 1
ATOM 787 N N . LEU A 1 105 ? -17.40382 -9.82018 -12.70693 1.000 21.51100 105 LEU A N 1
ATOM 788 C CA . LEU A 1 105 ? -16.65736 -9.13954 -11.65840 1.000 25.06480 105 LEU A CA 1
ATOM 789 C C . LEU A 1 105 ? -15.26121 -9.74599 -11.62316 1.000 23.06535 105 LEU A C 1
ATOM 790 O O . LEU A 1 105 ? -15.13389 -10.96681 -11.51434 1.000 21.39789 105 LEU A O 1
ATOM 795 N N . ALA A 1 106 ? -14.22053 -8.91873 -11.73221 1.000 21.36468 106 ALA A N 1
ATOM 796 C CA . ALA A 1 106 ? -12.85990 -9.40982 -11.53702 1.000 19.93896 106 ALA A CA 1
ATOM 797 C C . ALA A 1 106 ? -12.58130 -9.58887 -10.04626 1.000 18.66088 106 ALA A C 1
ATOM 798 O O . ALA A 1 106 ? -12.90940 -8.71174 -9.23826 1.000 18.90822 106 ALA A O 1
ATOM 800 N N . ILE A 1 107 ? -11.97461 -10.71790 -9.68004 1.000 17.78068 107 ILE A N 1
ATOM 801 C CA . ILE A 1 107 ? -11.54505 -10.94602 -8.30457 1.000 18.02601 107 ILE A CA 1
ATOM 802 C C . ILE A 1 107 ? -10.10666 -11.43249 -8.28792 1.000 19.02973 107 ILE A C 1
ATOM 803 O O . ILE A 1 107 ? -9.58375 -11.94088 -9.27785 1.000 21.89101 107 ILE A O 1
ATOM 808 N N . GLU A 1 108 ? -9.47563 -11.29000 -7.12662 1.000 17.76840 108 GLU A N 1
ATOM 809 C CA . GLU A 1 108 ? -8.19226 -11.91797 -6.86027 1.000 19.10959 108 GLU A CA 1
ATOM 810 C C . GLU A 1 108 ? -8.41728 -13.23614 -6.13585 1.000 19.37037 108 GLU A C 1
ATOM 811 O O . GLU A 1 108 ? -9.38632 -13.38676 -5.38144 1.000 21.73647 108 GLU A O 1
ATOM 817 N N . ALA A 1 109 ? -7.50846 -14.18529 -6.35949 1.000 20.18407 109 ALA A N 1
ATOM 818 C CA . ALA A 1 109 ? -7.64889 -15.50820 -5.76980 1.000 18.52800 109 ALA A CA 1
ATOM 819 C C . ALA A 1 109 ? -7.65875 -15.40416 -4.24302 1.000 19.02808 109 ALA A C 1
ATOM 820 O O . ALA A 1 109 ? -7.04456 -14.49059 -3.66904 1.000 20.20220 109 ALA A O 1
ATOM 822 N N . PRO A 1 110 ? -8.32011 -16.34240 -3.55946 1.000 18.55813 110 PRO A N 1
ATOM 823 C CA . PRO A 1 110 ? -8.41538 -16.25883 -2.09564 1.000 18.19154 110 PRO A CA 1
ATOM 824 C C . PRO A 1 110 ? -7.05475 -16.15675 -1.42574 1.000 19.74812 110 PRO A C 1
ATOM 825 O O . PRO A 1 110 ? -6.07310 -16.77577 -1.84995 1.000 20.37769 110 PRO A O 1
ATOM 829 N N . LYS A 1 111 ? -7.01760 -15.36827 -0.35726 1.000 18.18771 111 LYS A N 1
ATOM 830 C CA . LYS A 1 111 ? -5.85772 -15.21073 0.50617 1.000 19.41108 111 LYS A CA 1
ATOM 831 C C . LYS A 1 111 ? -6.36433 -15.34902 1.93573 1.000 19.44556 111 LYS A C 1
ATOM 832 O O . LYS A 1 111 ? -7.50768 -14.98724 2.21608 1.000 18.47259 111 LYS A O 1
ATOM 838 N N . ASN A 1 112 ? -5.53885 -15.87198 2.84594 1.000 21.67328 112 ASN A N 1
ATOM 839 C CA . ASN A 1 112 ? -6.01086 -16.12986 4.20975 1.000 20.28788 112 ASN A CA 1
ATOM 840 C C . ASN A 1 112 ? -5.03166 -15.55772 5.22835 1.000 18.32020 112 ASN A C 1
ATOM 841 O O . ASN A 1 112 ? -3.93160 -16.09162 5.41016 1.000 20.33118 112 ASN A O 1
ATOM 846 N N . ASP A 1 113 ? -5.43138 -14.47911 5.89993 1.000 17.26978 113 ASP A N 1
ATOM 847 C CA . ASP A 1 113 ? -4.64280 -13.89814 6.97645 1.000 19.27634 113 ASP A CA 1
ATOM 848 C C . ASP A 1 113 ? -5.20880 -14.22819 8.34689 1.000 19.16455 113 ASP A C 1
ATOM 849 O O . ASP A 1 113 ? -4.72987 -13.68687 9.35493 1.000 20.37613 113 ASP A O 1
ATOM 854 N N . PHE A 1 114 ? -6.21947 -15.09343 8.39862 1.000 16.99165 114 PHE A N 1
ATOM 855 C CA . PHE A 1 114 ? -7.03889 -15.32704 9.57699 1.000 16.38605 114 PHE A CA 1
ATOM 856 C C . PHE A 1 114 ? -7.34540 -16.81520 9.70519 1.000 17.28289 114 PHE A C 1
ATOM 857 O O . PHE A 1 114 ? -8.51244 -17.17718 9.85977 1.000 18.71443 114 PHE A O 1
ATOM 865 N N . PRO A 1 115 ? -6.36033 -17.71343 9.65965 1.000 19.04824 115 PRO A N 1
ATOM 866 C CA . PRO A 1 115 ? -6.68853 -19.14430 9.63124 1.000 17.87361 115 PRO A CA 1
ATOM 867 C C . PRO A 1 115 ? -6.98135 -19.69493 11.02383 1.000 16.85983 115 PRO A C 1
ATOM 868 O O . PRO A 1 115 ? -6.55556 -19.14833 12.04023 1.000 17.89541 115 PRO A O 1
ATOM 872 N N . LEU A 1 116 ? -7.73275 -20.79705 11.05382 1.000 18.72591 116 LEU A N 1
ATOM 873 C CA . LEU A 1 116 ? -7.91402 -21.54064 12.29755 1.000 17.69103 116 LEU A CA 1
ATOM 874 C C . LEU A 1 116 ? -6.60238 -22.19879 12.71162 1.000 22.50351 116 LEU A C 1
ATOM 875 O O . LEU A 1 116 ? -5.82690 -22.65494 11.86384 1.000 22.51286 116 LEU A O 1
ATOM 880 N N . HIS A 1 117 ? -6.34845 -22.22912 14.02208 1.000 17.57652 117 HIS A N 1
ATOM 881 C CA . HIS A 1 117 ? -5.13495 -22.83194 14.58444 1.000 21.53314 117 HIS A CA 1
ATOM 882 C C . HIS A 1 117 ? -5.36073 -24.32219 14.81703 1.000 21.81027 117 HIS A C 1
ATOM 883 O O . HIS A 1 117 ? -6.38997 -24.71412 15.37690 1.000 22.55877 117 HIS A O 1
ATOM 890 N N . THR A 1 118 ? -4.40479 -25.15429 14.38377 1.000 17.17572 118 THR A N 1
ATOM 891 C CA . THR A 1 118 ? -4.53334 -26.59963 14.51784 1.000 18.25043 118 THR A CA 1
ATOM 892 C C . THR A 1 118 ? -3.96903 -27.13193 15.83066 1.000 21.36234 118 THR A C 1
ATOM 893 O O . THR A 1 118 ? -4.12125 -28.32626 16.10631 1.000 22.89235 118 THR A O 1
ATOM 897 N N . GLY A 1 119 ? -3.34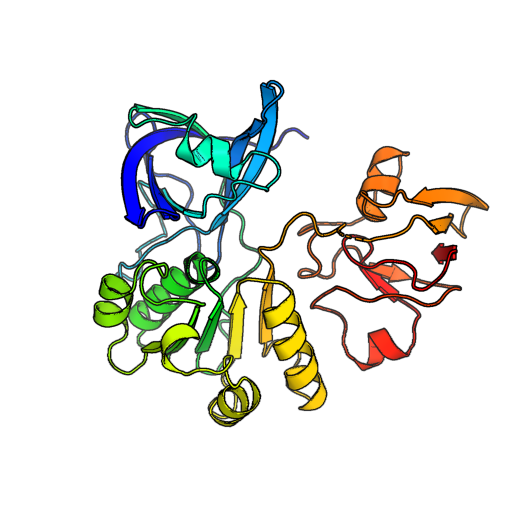461 -26.28596 16.64978 1.000 20.33822 119 GLY A N 1
ATOM 898 C CA . GLY A 1 119 ? -2.92592 -26.68121 17.98116 1.000 22.20695 119 GLY A CA 1
ATOM 899 C C . GLY A 1 119 ? -4.08551 -27.05973 18.88671 1.000 23.25623 119 GLY A C 1
ATOM 900 O O . GLY A 1 119 ? -5.25989 -26.97054 18.51508 1.000 22.96986 119 GLY A O 1
ATOM 901 N N . PRO A 1 120 ? -3.78030 -27.50405 20.10246 1.000 23.15833 120 PRO A N 1
ATOM 902 C CA . PRO A 1 120 ? -4.84672 -27.95728 20.99933 1.000 21.16527 120 PRO A CA 1
ATOM 903 C C . PRO A 1 120 ? -5.71409 -26.79560 21.46567 1.000 18.99191 120 PRO A C 1
ATOM 904 O O . PRO A 1 120 ? -5.31173 -25.63099 21.43527 1.000 21.81260 120 PRO A O 1
ATOM 908 N N . GLY A 1 121 ? -6.91983 -27.12953 21.88824 1.000 21.33676 121 GLY A N 1
ATOM 909 C CA . GLY A 1 121 ? -7.84568 -26.12940 22.38480 1.000 22.07277 121 GLY A CA 1
ATOM 910 C C . GLY A 1 121 ? -9.04167 -25.97149 21.46767 1.000 19.51443 121 GLY A C 1
ATOM 911 O O . GLY A 1 121 ? -8.95136 -26.14253 20.24359 1.000 20.66852 121 GLY A O 1
ATOM 912 N N . GLY A 1 122 ? -10.18686 -25.65692 22.06529 1.000 19.88027 122 GLY A N 1
ATOM 913 C CA . GLY A 1 122 ? -11.38545 -25.38020 21.30757 1.000 18.87223 122 GLY A CA 1
ATOM 914 C C . GLY A 1 122 ? -11.33766 -23.96476 20.77394 1.000 19.32894 122 GLY A C 1
ATOM 915 O O . GLY A 1 122 ? -10.32914 -23.26053 20.87492 1.000 19.13636 122 GLY A O 1
ATOM 916 N N . SER A 1 123 ? -12.46939 -23.53162 20.22430 1.000 18.11155 123 SER A N 1
ATOM 917 C CA . SER A 1 123 ? -12.52933 -22.27319 19.48557 1.000 17.18715 123 SER A CA 1
ATOM 918 C C . SER A 1 123 ? -13.68871 -21.42124 19.98788 1.000 15.50573 123 SER A C 1
ATOM 919 O O . SER A 1 123 ? -14.82111 -21.90529 20.09612 1.000 18.87066 123 SER A O 1
ATOM 922 N N . VAL A 1 124 ? -13.41553 -20.14917 20.26215 1.000 15.66395 124 VAL A N 1
ATOM 923 C CA . VAL A 1 124 ? -14.45142 -19.19204 20.63695 1.000 15.53432 124 VAL A CA 1
ATOM 924 C C . VAL A 1 124 ? -14.39000 -18.05389 19.62161 1.000 15.04847 124 VAL A C 1
ATOM 925 O O . VAL A 1 124 ? -13.33037 -17.44694 19.42166 1.000 15.03373 124 VAL A O 1
ATOM 929 N N . LEU A 1 125 ? -15.51225 -17.80606 18.95618 1.000 15.15674 125 LEU A N 1
ATOM 930 C CA . LEU A 1 125 ? -15.61661 -16.85825 17.85856 1.000 13.82348 125 LEU A CA 1
ATOM 931 C C . LEU A 1 125 ? -16.36040 -15.63302 18.36400 1.000 16.67079 125 LEU A C 1
ATOM 932 O O . LEU A 1 125 ? -17.39891 -15.76965 19.01157 1.000 17.35135 125 LEU A O 1
ATOM 937 N N . VAL A 1 126 ? -15.83341 -14.44409 18.08852 1.000 15.77779 126 VAL A N 1
ATOM 938 C CA . VAL A 1 126 ? -16.45978 -13.20179 18.54564 1.000 14.60025 126 VAL A CA 1
ATOM 939 C C . VAL A 1 126 ? -16.68892 -12.33552 17.31923 1.000 15.29203 126 VAL A C 1
ATOM 940 O O . VAL A 1 126 ? -15.73163 -11.81420 16.73407 1.000 15.65768 126 VAL A O 1
ATOM 944 N N . ALA A 1 127 ? -17.95088 -12.18912 16.92573 1.000 14.51890 127 ALA A N 1
ATOM 945 C CA . ALA A 1 127 ? -18.32748 -11.48535 15.70450 1.000 15.05170 127 ALA A CA 1
ATOM 946 C C . ALA A 1 127 ? -18.98330 -10.16281 16.04753 1.000 16.68407 127 ALA A C 1
ATOM 947 O O . ALA A 1 127 ? -19.94387 -10.13262 16.81894 1.000 15.51665 127 ALA A O 1
ATOM 949 N N . GLY A 1 128 ? -18.49893 -9.08320 15.44591 1.000 15.18305 128 GLY A N 1
ATOM 950 C CA . GLY A 1 128 ? -19.20003 -7.81440 15.53990 1.000 17.38046 128 GLY A CA 1
ATOM 951 C C . GLY A 1 128 ? -19.83404 -7.43615 14.21693 1.000 16.79637 128 GLY A C 1
ATOM 952 O O . GLY A 1 128 ? -19.12126 -7.14076 13.25409 1.000 16.93425 128 GLY A O 1
ATOM 953 N N . GLY A 1 129 ? -21.16273 -7.45459 14.15734 1.000 16.98909 129 GLY A N 1
ATOM 954 C CA . GLY A 1 129 ? -21.85138 -7.07884 12.93128 1.000 18.92414 129 GLY A CA 1
ATOM 955 C C . GLY A 1 129 ? -21.46933 -7.98680 11.77169 1.000 16.54473 129 GLY A C 1
ATOM 956 O O . GLY A 1 129 ? -21.43422 -9.21377 11.90206 1.000 16.20480 129 GLY A O 1
ATOM 957 N N . ILE A 1 130 ? -21.16905 -7.37679 10.61966 1.000 15.15666 130 ILE A N 1
ATOM 958 C CA . ILE A 1 130 ? -20.85023 -8.14337 9.41565 1.000 14.58046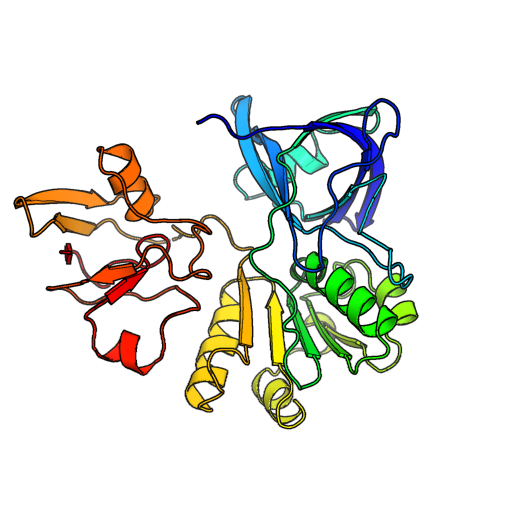 130 ILE A CA 1
ATOM 959 C C . ILE A 1 130 ? -19.52436 -8.88667 9.53568 1.000 14.94792 130 ILE A C 1
ATOM 960 O O . ILE A 1 130 ? -19.20376 -9.71593 8.67365 1.000 13.86423 130 ILE A O 1
ATOM 965 N N . GLY A 1 131 ? -18.76594 -8.64241 10.60726 1.000 15.25618 131 GLY A N 1
ATOM 966 C CA . GLY A 1 131 ? -17.61426 -9.44702 10.98672 1.000 15.59807 131 GLY A CA 1
ATOM 967 C C . GLY A 1 131 ? -17.92603 -10.91999 11.18259 1.000 16.40051 131 GLY A C 1
ATOM 968 O O . GLY A 1 131 ? -17.00208 -11.72783 11.31340 1.000 15.44793 131 GLY A O 1
ATOM 969 N N . VAL A 1 132 ? -19.20783 -11.27937 11.21856 1.000 14.77299 132 VAL A N 1
ATOM 970 C CA . VAL A 1 132 ? -19.62178 -12.66648 11.27772 1.000 13.19507 132 VAL A CA 1
ATOM 971 C C . VAL A 1 132 ? -19.20480 -13.47096 10.04474 1.000 16.67110 132 VAL A C 1
ATOM 972 O O . VAL A 1 132 ? -19.19033 -14.70118 10.10884 1.000 16.82979 132 VAL A O 1
ATOM 976 N N . THR A 1 133 ? -18.87526 -12.82938 8.91915 1.000 14.63664 133 THR A N 1
ATOM 977 C CA . THR A 1 133 ? -18.76709 -13.60550 7.68042 1.000 14.38332 133 THR A CA 1
ATOM 978 C C . THR A 1 133 ? -17.65828 -14.66852 7.70413 1.000 15.02934 133 THR A C 1
ATOM 979 O O . THR A 1 133 ? -17.97138 -15.83469 7.40622 1.000 15.80028 133 THR A O 1
ATOM 983 N N . PRO A 1 134 ? -16.39386 -14.39112 8.06390 1.000 14.00964 134 PRO A N 1
ATOM 984 C CA . PRO A 1 134 ? -15.43026 -15.50414 8.08840 1.000 13.06246 134 PRO A CA 1
ATOM 985 C C . PRO A 1 134 ? -15.65466 -16.40448 9.27353 1.000 15.12833 134 PRO A C 1
ATOM 986 O O . PRO A 1 134 ? -15.33204 -17.59961 9.21188 1.000 15.42803 134 PRO A O 1
ATOM 990 N N . LEU A 1 135 ? -16.21444 -15.86028 10.35684 1.000 14.12379 135 LEU A N 1
ATOM 991 C CA . LEU A 1 135 ? -16.44313 -16.66947 11.54749 1.000 12.65105 135 LEU A CA 1
ATOM 992 C C . LEU A 1 135 ? -17.53504 -17.71520 11.31538 1.000 15.88047 135 LEU A C 1
ATOM 993 O O . LEU A 1 135 ? -17.46319 -18.81093 11.88479 1.000 15.16978 135 LEU A O 1
ATOM 998 N N . ALA A 1 136 ? -18.51214 -17.42866 10.45022 1.000 15.36656 136 ALA A N 1
ATOM 999 C CA . ALA A 1 136 ? -19.48091 -18.46019 10.06012 1.000 15.27731 136 ALA A CA 1
ATOM 1000 C C . ALA A 1 136 ? -18.77659 -19.64376 9.40516 1.000 13.96760 136 ALA A C 1
ATOM 1001 O O . ALA A 1 136 ? -19.02854 -20.80524 9.73931 1.000 14.98929 136 ALA A O 1
ATOM 1003 N N . THR A 1 137 ? -17.85872 -19.35631 8.48265 1.000 15.28654 137 THR A N 1
ATOM 1004 C CA . THR A 1 137 ? -17.07435 -20.40188 7.82985 1.000 14.30803 137 THR A CA 1
ATOM 1005 C C . THR A 1 137 ? -16.19936 -21.16582 8.82025 1.000 13.61493 137 THR A C 1
ATOM 1006 O O . THR A 1 137 ? -16.05408 -22.39138 8.71743 1.000 18.28902 137 THR A O 1
ATOM 1010 N N . MET A 1 138 ? -15.57550 -20.45527 9.76339 1.000 13.28318 138 MET A N 1
ATOM 1011 C CA . MET A 1 138 ? -14.85568 -21.09129 10.86827 1.000 15.42858 138 MET A CA 1
ATOM 1012 C C . MET A 1 138 ? -15.76080 -22.02228 11.66743 1.000 16.74076 138 MET A C 1
ATOM 1013 O O . MET A 1 138 ? -15.36364 -23.13895 12.01352 1.000 15.83135 138 MET A O 1
ATOM 1018 N N . ALA A 1 139 ? -16.94371 -21.53200 12.05899 1.000 15.65636 139 ALA A N 1
ATOM 1019 C CA . ALA A 1 139 ? -17.88939 -22.35554 12.80461 1.000 14.41999 139 ALA A CA 1
ATOM 1020 C C . ALA A 1 139 ? -18.25799 -23.60497 12.02181 1.000 15.94310 139 ALA A C 1
ATOM 1021 O O . ALA A 1 139 ? -18.28747 -24.70484 12.58365 1.000 15.73296 139 ALA A O 1
ATOM 1023 N N . ALA A 1 140 ? -18.52039 -23.45600 10.71973 1.000 14.13269 140 ALA A N 1
ATOM 1024 C CA . ALA A 1 140 ? -18.86764 -24.61272 9.89665 1.000 18.71558 140 ALA A CA 1
ATOM 1025 C C . ALA A 1 140 ? -17.74088 -25.63561 9.89098 1.000 18.48490 140 ALA A C 1
ATOM 1026 O O . ALA A 1 140 ? -17.98751 -26.84413 10.00652 1.000 19.36096 140 ALA A O 1
ATOM 1028 N N . ARG A 1 141 ? -16.49501 -25.16344 9.76992 1.000 16.25268 141 ARG A N 1
ATOM 1029 C CA . ARG A 1 141 ? -15.33731 -26.04827 9.74019 1.000 16.94842 141 ARG A CA 1
ATOM 1030 C C . ARG A 1 141 ? -15.14980 -26.77934 11.06319 1.000 19.79643 141 ARG A C 1
ATOM 1031 O O . ARG A 1 141 ? -14.86488 -27.97991 11.06998 1.000 22.80591 141 ARG A O 1
ATOM 1039 N N . ARG A 1 142 ? -15.28203 -26.07947 12.19249 1.000 16.34396 142 ARG A N 1
ATOM 1040 C CA . ARG A 1 142 ? -15.14938 -26.76980 13.47495 1.000 18.07725 142 ARG A CA 1
ATOM 1041 C C . ARG A 1 142 ? -16.24456 -27.81636 13.64129 1.000 17.86010 142 ARG A C 1
ATOM 1042 O O . ARG A 1 142 ? -15.97993 -28.93165 14.11055 1.000 19.47616 142 ARG A O 1
ATOM 1050 N N . ARG A 1 143 ? -17.46732 -27.49789 13.21371 1.000 16.27113 143 ARG A N 1
ATOM 1051 C CA . ARG A 1 143 ? -18.53749 -28.49725 13.23927 1.000 18.36674 143 ARG A CA 1
ATOM 1052 C C . ARG A 1 143 ? -18.20837 -29.67922 12.32574 1.000 23.28908 143 ARG A C 1
ATOM 1053 O O . ARG A 1 143 ? -18.47475 -30.83577 12.67417 1.000 21.94923 143 ARG A O 1
ATOM 1061 N N . ALA A 1 144 ? -17.60286 -29.41288 11.16631 1.000 21.08244 144 ALA A N 1
ATOM 1062 C CA . ALA A 1 144 ? -17.21146 -30.49974 10.26667 1.000 21.63535 144 ALA A CA 1
ATOM 1063 C C . ALA A 1 144 ? -16.19723 -31.42647 10.92015 1.000 26.68825 144 ALA A C 1
ATOM 1064 O O . ALA A 1 144 ? -16.19224 -32.63527 10.65152 1.000 25.76869 144 ALA A O 1
ATOM 1066 N N . GLU A 1 145 ? -15.34275 -30.87828 11.78043 1.000 21.57928 145 GLU A N 1
ATOM 1067 C CA . GLU A 1 145 ? -14.31453 -31.62007 12.49669 1.000 26.70498 145 GLU A CA 1
ATOM 1068 C C . GLU A 1 145 ? -14.83237 -32.29156 13.75905 1.000 26.25123 145 GLU A C 1
ATOM 1069 O O . GLU A 1 145 ? -14.13510 -33.14456 14.31475 1.000 26.69987 145 GLU A O 1
ATOM 1075 N N . GLY A 1 146 ? -16.03216 -31.94846 14.21476 1.000 26.11231 146 GLY A N 1
ATOM 1076 C CA . GLY A 1 146 ? -16.48653 -32.41841 15.50995 1.000 26.27932 146 GLY A CA 1
ATOM 1077 C C . GLY A 1 146 ? -15.74799 -31.78363 16.66527 1.000 27.65095 146 GLY A C 1
ATOM 1078 O O . GLY A 1 146 ? -15.66044 -32.38152 17.74430 1.000 28.65699 146 GLY A O 1
ATOM 1079 N N . ALA A 1 147 ? -15.20414 -30.55247 16.46620 1.000 21.82023 147 ALA A N 1
ATOM 1080 C CA . ALA A 1 147 ? -14.40694 -29.84344 17.45014 1.000 22.03805 147 ALA A CA 1
ATOM 1081 C C . ALA A 1 147 ? -15.25557 -28.81678 18.19802 1.000 23.23158 147 ALA A C 1
ATOM 1082 O O . ALA A 1 147 ? -16.21115 -28.26434 17.64152 1.000 24.49892 147 ALA A O 1
ATOM 1084 N N . PRO A 1 148 ? -14.93692 -28.56302 19.46673 1.000 20.36149 148 PRO A N 1
ATOM 1085 C CA . PRO A 1 148 ? -15.74286 -27.63153 20.26750 1.000 21.90579 148 PRO A CA 1
ATOM 1086 C C . PRO A 1 148 ? -15.64534 -26.21682 19.71816 1.000 19.96906 148 PRO A C 1
ATOM 1087 O O . PRO A 1 148 ? -14.54642 -25.70147 19.49328 1.000 19.22196 148 PRO A O 1
ATOM 1091 N N . VAL A 1 149 ? -16.79796 -25.57387 19.55161 1.000 19.48575 149 VAL A N 1
ATOM 1092 C CA . VAL A 1 149 ? -16.84129 -24.20216 19.04635 1.000 18.08740 149 VAL A CA 1
ATOM 1093 C C . VAL A 1 149 ? -18.03916 -23.49560 19.66284 1.000 21.07056 149 VAL A C 1
ATOM 1094 O O . VAL A 1 149 ? -19.09398 -24.10051 19.86454 1.000 19.75823 149 VAL A O 1
ATOM 1098 N N . ARG A 1 150 ? -17.86461 -22.20652 19.96593 1.000 18.24628 150 ARG A N 1
ATOM 1099 C CA . ARG A 1 150 ? -18.92815 -21.33860 20.45939 1.000 18.73731 150 ARG A CA 1
ATOM 1100 C C . ARG A 1 150 ? -18.80097 -20.01006 19.72215 1.000 16.83534 150 ARG A C 1
ATOM 1101 O O . ARG A 1 150 ? -17.69383 -19.59424 19.39377 1.000 18.37281 150 ARG A O 1
ATOM 1109 N N . MET A 1 151 ? -19.91485 -19.37098 19.40791 1.000 17.30800 151 MET A N 1
ATOM 1110 C CA . MET A 1 151 ? -19.88782 -18.07553 18.74043 1.000 15.25525 151 MET A CA 1
ATOM 1111 C C . MET A 1 151 ? -20.64751 -17.04512 19.55497 1.000 19.12965 151 MET A C 1
ATOM 1112 O O . MET A 1 151 ? -21.80388 -17.27129 19.91777 1.000 21.13828 151 MET A O 1
ATOM 1117 N N . HIS A 1 152 ? -20.00114 -15.91083 19.82000 1.000 15.20404 152 HIS A N 1
ATOM 1118 C CA . HIS A 1 152 ? -20.64911 -14.72377 20.36811 1.000 16.27341 152 HIS A CA 1
ATOM 1119 C C . HIS A 1 152 ? -20.86117 -13.76182 19.20658 1.000 16.07340 152 HIS A C 1
ATOM 1120 O O . HIS A 1 152 ? -19.89097 -13.27492 18.62178 1.000 16.96214 152 HIS A O 1
ATOM 1127 N N . TYR A 1 153 ? -22.12116 -13.49042 18.86964 1.000 15.26724 153 TYR A N 1
ATOM 1128 C CA . TYR A 1 153 ? -22.45983 -12.67980 17.70701 1.000 15.13094 153 TYR A CA 1
ATOM 1129 C C . TYR A 1 153 ? -23.14548 -11.42853 18.22877 1.000 15.37182 153 TYR A C 1
ATOM 1130 O O . TYR A 1 153 ? -24.24430 -11.50632 18.78996 1.000 18.76240 153 TYR A O 1
ATOM 1139 N N . ALA A 1 154 ? -22.48149 -10.28971 18.08015 1.000 15.93181 154 ALA A N 1
ATOM 1140 C CA . ALA A 1 154 ? -22.94555 -9.03289 18.64520 1.000 17.01919 154 ALA A CA 1
ATOM 1141 C C . ALA A 1 154 ? -23.28028 -8.05869 17.52728 1.000 18.65052 154 ALA A C 1
ATOM 1142 O O . ALA A 1 154 ? -22.55142 -7.95580 16.53749 1.000 19.85720 154 ALA A O 1
ATOM 1144 N N . GLY A 1 155 ? -24.37880 -7.33344 17.70129 1.000 16.82773 155 GLY A N 1
ATOM 1145 C CA . GLY A 1 155 ? -24.74088 -6.28611 16.77138 1.000 16.76326 155 GLY A CA 1
ATOM 1146 C C . GLY A 1 155 ? -25.60275 -5.26522 17.48479 1.000 19.21675 155 GLY A C 1
ATOM 1147 O O . GLY A 1 155 ? -25.98145 -5.43653 18.64261 1.000 18.98963 155 GLY A O 1
ATOM 1148 N N . ARG A 1 156 ? -25.88680 -4.17595 16.76902 1.000 20.82640 156 ARG A N 1
ATOM 1149 C CA . ARG A 1 156 ? -26.74824 -3.12817 17.30594 1.000 20.54670 156 ARG A CA 1
ATOM 1150 C C . ARG A 1 156 ? -28.19580 -3.60047 17.40270 1.000 20.97109 156 ARG A C 1
ATOM 1151 O O . ARG A 1 156 ? -28.83643 -3.49082 18.45789 1.000 21.00060 156 ARG A O 1
ATOM 1159 N N . SER A 1 157 ? -28.72879 -4.12542 16.30521 1.000 20.52553 157 SER A N 1
ATOM 1160 C CA . SER A 1 157 ? -30.10422 -4.58735 16.24151 1.000 21.12807 157 SER A CA 1
ATOM 1161 C C . SER A 1 157 ? -30.18865 -5.93789 15.54514 1.000 20.63178 157 SER A C 1
ATOM 1162 O O . SER A 1 157 ? -29.56421 -6.14902 14.50330 1.000 21.41130 157 SER A O 1
ATOM 1165 N N . ARG A 1 158 ? -31.00089 -6.83236 16.10165 1.000 19.15274 158 ARG A N 1
ATOM 1166 C CA . ARG A 1 158 ? -31.22606 -8.12301 15.46424 1.000 20.30360 158 ARG A CA 1
ATOM 1167 C C . ARG A 1 158 ? -31.78320 -7.96046 14.05005 1.000 23.37747 158 ARG A C 1
ATOM 1168 O O . ARG A 1 158 ? -31.46572 -8.76767 13.16141 1.000 20.48804 158 ARG A O 1
ATOM 1176 N N . GLU A 1 159 ? -32.57546 -6.89973 13.81576 1.000 23.51439 159 GLU A N 1
ATOM 1177 C CA . GLU A 1 159 ? -33.13763 -6.62407 12.49848 1.000 25.75039 159 GLU A CA 1
ATOM 1178 C C . GLU A 1 159 ? -32.06287 -6.42236 11.44204 1.000 24.60819 159 GLU A C 1
ATOM 1179 O O . GLU A 1 159 ? -32.34502 -6.59829 10.25491 1.000 27.44607 159 GLU A O 1
ATOM 1185 N N . LEU A 1 160 ? -30.84041 -6.05893 11.84006 1.000 20.89003 160 LEU A N 1
ATOM 1186 C CA . LEU A 1 160 ? -29.78782 -5.76618 10.87959 1.000 20.42147 160 LEU A CA 1
ATOM 1187 C C . LEU A 1 160 ? -28.64802 -6.77788 10.92028 1.000 21.79893 160 LEU A C 1
ATOM 1188 O O . LEU A 1 160 ? -27.66371 -6.61479 10.18836 1.000 21.78292 160 LEU A O 1
ATOM 1193 N N . MET A 1 161 ? -28.75526 -7.81467 11.74966 1.000 17.91490 161 MET A N 1
ATOM 1194 C CA . MET A 1 161 ? -27.75790 -8.87758 11.79276 1.000 16.41538 161 MET A CA 1
ATOM 1195 C C . MET A 1 161 ? -28.11410 -10.00336 10.83313 1.000 17.82861 161 MET A C 1
ATOM 1196 O O . MET A 1 161 ? -29.20302 -10.57800 10.91531 1.000 20.27662 161 MET A O 1
ATOM 1201 N N . ALA A 1 162 ? -27.17699 -10.31306 9.93718 1.000 18.25956 162 ALA A N 1
ATOM 1202 C CA . ALA A 1 162 ? -27.35048 -11.32394 8.90690 1.000 18.73018 162 ALA A CA 1
ATOM 1203 C C . ALA A 1 162 ? -27.00535 -12.72347 9.42101 1.000 18.06357 162 ALA A C 1
ATOM 1204 O O . ALA A 1 162 ? -26.21199 -12.90160 10.35212 1.000 18.44689 162 ALA A O 1
ATOM 1206 N N . PHE A 1 163 ? -27.59836 -13.72560 8.76219 1.000 17.07584 163 PHE A N 1
ATOM 1207 C CA . PHE A 1 163 ? -27.28288 -15.14514 8.91859 1.000 18.67726 163 PHE A CA 1
ATOM 1208 C C . PHE A 1 163 ? -27.71702 -15.73678 10.25467 1.000 15.98963 163 PHE A C 1
ATOM 1209 O O . PHE A 1 163 ? -27.25176 -16.81570 10.62410 1.000 17.11229 163 PHE A O 1
ATOM 1217 N N . LEU A 1 164 ? -28.63040 -15.09190 10.98251 1.000 17.72454 164 LEU A N 1
ATOM 1218 C CA . LEU A 1 164 ? -29.08276 -15.68490 12.23755 1.000 16.75296 164 LEU A CA 1
ATOM 1219 C C . LEU A 1 164 ? -29.73789 -17.05316 12.03161 1.000 18.40303 164 LEU A C 1
ATOM 1220 O O . LEU A 1 164 ? -29.38330 -17.99290 12.75945 1.000 18.19216 164 LEU A O 1
ATOM 1225 N N . PRO A 1 165 ? -30.64619 -17.26090 11.06280 1.000 18.87935 165 PRO A N 1
ATOM 1226 C CA . PRO A 1 165 ? -31.24112 -18.60404 10.93587 1.000 18.98337 165 PRO A CA 1
ATOM 1227 C C . PRO A 1 165 ? -30.22605 -19.67221 10.56406 1.000 18.11797 165 PRO A C 1
ATOM 1228 O O . PRO A 1 165 ? -30.25675 -20.77881 11.12123 1.000 19.79787 165 PRO A O 1
ATOM 1232 N N . GLU A 1 166 ? -29.32034 -19.36667 9.63338 1.000 19.21845 166 GLU A N 1
ATOM 1233 C CA . GLU A 1 166 ? -28.27207 -20.31528 9.26768 1.000 19.82011 166 GLU A CA 1
ATOM 1234 C C . GLU A 1 166 ? -27.36867 -20.66082 10.45252 1.000 18.26765 166 GLU A C 1
ATOM 1235 O O . GLU A 1 166 ? -26.99302 -21.82340 10.63969 1.000 17.94166 166 GLU A O 1
ATOM 1241 N N . LEU A 1 167 ? -26.97682 -19.66080 11.24092 1.000 17.99659 167 LEU A N 1
ATOM 1242 C CA . LEU A 1 167 ? -26.08614 -19.91090 12.36434 1.000 15.26264 167 LEU A CA 1
ATOM 1243 C C . LEU A 1 167 ? -26.79381 -20.64080 13.49663 1.000 17.66585 167 LEU A C 1
ATOM 1244 O O . LEU A 1 167 ? -26.18004 -21.47545 14.17046 1.000 18.55524 167 LEU A O 1
ATOM 1249 N N . GLN A 1 168 ? -28.07698 -20.33924 13.71466 1.000 18.10707 168 GLN A N 1
ATOM 1250 C CA . GLN A 1 168 ? -28.85630 -21.05629 14.72172 1.000 20.30191 168 GLN A CA 1
ATOM 1251 C C . GLN A 1 168 ? -28.96573 -22.53136 14.36818 1.000 21.39892 168 GLN A C 1
ATOM 1252 O O . GLN A 1 168 ? -28.81029 -23.39697 15.23262 1.000 22.06849 168 GLN A O 1
ATOM 1258 N N . ALA A 1 169 ? -29.22632 -22.83083 13.09390 1.000 20.10286 169 ALA A N 1
ATOM 1259 C CA . ALA A 1 169 ? -29.27154 -24.22481 12.65807 1.000 22.17566 169 ALA A CA 1
ATOM 1260 C C . ALA A 1 169 ? -27.91317 -24.89700 12.82270 1.000 23.85123 169 ALA A C 1
ATOM 1261 O O . ALA A 1 169 ? -27.82778 -26.04292 13.27342 1.000 22.85262 169 ALA A O 1
ATOM 1263 N N . LEU A 1 170 ? -26.83529 -24.17961 12.50329 1.000 19.28384 170 LEU A N 1
ATOM 1264 C CA . LEU A 1 170 ? -25.49777 -24.76682 12.55257 1.000 20.51562 170 LEU A CA 1
ATOM 1265 C C . LEU A 1 170 ? -25.01845 -24.99946 13.98228 1.000 23.26125 170 LEU A C 1
ATOM 1266 O O . LEU A 1 170 ? -24.44150 -26.05272 14.28584 1.000 21.94597 170 LEU A O 1
ATOM 1271 N N . LEU A 1 171 ? -25.22668 -24.02749 14.87458 1.000 20.06220 171 LEU A N 1
ATOM 1272 C CA . LEU A 1 171 ? -24.59472 -24.03141 16.18426 1.000 17.94873 171 LEU A CA 1
ATOM 1273 C C . LEU A 1 171 ? -25.53900 -24.29393 17.35305 1.000 21.00906 171 LEU A C 1
ATOM 1274 O O . LEU A 1 171 ? -25.06888 -24.67052 18.42792 1.000 19.97769 171 LEU A O 1
ATOM 1279 N N . GLY A 1 172 ? -26.83832 -24.08034 17.18891 1.000 22.51987 172 GLY A N 1
ATOM 1280 C CA . GLY A 1 172 ? -27.76051 -24.32078 18.29052 1.000 25.23495 172 GLY A CA 1
ATOM 1281 C C . GLY A 1 172 ? -27.39942 -23.48687 19.50503 1.000 25.95577 172 GLY A C 1
ATOM 1282 O O . GLY A 1 172 ? -27.17391 -22.27365 19.40986 1.000 22.86498 172 GLY A O 1
ATOM 1283 N N . ASP A 1 173 ? -27.31078 -24.14279 20.66606 1.000 23.55110 173 ASP A N 1
ATOM 1284 C CA . ASP A 1 173 ? -27.01944 -23.43346 21.90823 1.000 27.67516 173 ASP A CA 1
ATOM 1285 C C . ASP A 1 173 ? -25.60455 -22.87988 21.94888 1.000 25.06894 173 ASP A C 1
ATOM 1286 O O . ASP A 1 173 ? -25.30661 -22.06545 22.82965 1.000 31.02709 173 ASP A O 1
ATOM 1291 N N . ASP A 1 174 ? -24.73261 -23.30032 21.03117 1.000 22.40214 174 ASP A N 1
ATOM 1292 C CA . ASP A 1 174 ? -23.39083 -22.74157 20.98180 1.000 22.09306 174 ASP A CA 1
ATOM 1293 C C . ASP A 1 174 ? -23.35079 -21.38277 20.29919 1.000 23.17947 174 ASP A C 1
ATOM 1294 O O . ASP A 1 174 ? -22.28492 -20.76525 20.25586 1.000 22.09631 174 ASP A O 1
ATOM 1299 N N . LEU A 1 175 ? -24.47663 -20.89111 19.80166 1.000 19.53558 175 LEU A N 1
ATOM 1300 C CA . LEU A 1 175 ? -24.57331 -19.51865 19.32263 1.000 16.67384 175 LEU A CA 1
ATOM 1301 C C . LEU A 1 175 ? -25.14826 -18.64622 20.43311 1.000 22.10395 175 LEU A C 1
ATOM 1302 O O . LEU A 1 175 ? -26.23204 -18.93555 20.95511 1.000 22.40518 175 LEU A O 1
ATOM 1307 N N . ARG A 1 176 ? -24.42920 -17.58391 20.79697 1.000 16.80206 176 ARG A N 1
ATOM 1308 C CA . ARG A 1 176 ? -24.89987 -16.61392 21.78519 1.000 21.65882 176 ARG A CA 1
ATOM 1309 C C . ARG A 1 176 ? -25.05902 -15.26987 21.08921 1.000 22.85171 176 ARG A C 1
ATOM 1310 O O . ARG A 1 176 ? -24.06644 -14.66475 20.67717 1.000 21.38489 176 ARG A O 1
ATOM 1318 N N . VAL A 1 177 ? -26.28785 -14.79153 20.95842 1.000 18.59309 177 VAL A N 1
ATOM 1319 C CA . VAL A 1 177 ? -26.55588 -13.57309 20.20647 1.000 17.91338 177 VAL A CA 1
ATOM 1320 C C . VAL A 1 177 ? -26.67886 -12.41947 21.18790 1.000 21.53683 177 VAL A C 1
ATOM 1321 O O . VAL A 1 177 ? -27.40619 -12.52244 22.18288 1.000 21.70650 177 VAL A O 1
ATOM 1325 N N . HIS A 1 178 ? -25.97319 -11.32120 20.91397 1.000 18.33642 178 HIS A N 1
ATOM 1326 C CA . HIS A 1 178 ? -26.11767 -10.08156 21.67196 1.000 17.92018 178 HIS A CA 1
ATOM 1327 C C . HIS A 1 178 ? -26.58847 -8.97934 20.73155 1.000 20.70135 178 HIS A C 1
ATOM 1328 O O . HIS A 1 178 ? -25.94082 -8.70611 19.71596 1.000 19.14561 178 HIS A O 1
ATOM 1335 N N . ALA A 1 179 ? -27.72299 -8.36739 21.05393 1.000 16.30997 179 ALA A N 1
ATOM 1336 C CA . ALA A 1 179 ? -28.24461 -7.22123 20.31720 1.000 20.70452 179 ALA A CA 1
ATOM 1337 C C . ALA A 1 179 ? -28.35804 -6.04537 21.27416 1.000 19.14741 179 ALA A C 1
ATOM 1338 O O . ALA A 1 179 ? -29.09561 -6.12552 22.26252 1.000 23.15752 179 ALA A O 1
ATOM 1340 N N . ASP A 1 180 ? -27.61840 -4.96410 20.98862 1.000 20.38715 180 ASP A N 1
ATOM 1341 C CA . ASP A 1 180 ? -27.66478 -3.77457 21.83943 1.000 21.26126 180 ASP A CA 1
ATOM 1342 C C . ASP A 1 180 ? -29.09808 -3.30850 22.05676 1.000 22.01189 180 ASP A C 1
ATOM 1343 O O . ASP A 1 180 ? -29.46198 -2.87789 23.15813 1.000 26.05470 180 ASP A O 1
ATOM 1348 N N . ALA A 1 181 ? -29.92150 -3.38979 21.01444 1.000 19.30484 181 ALA A N 1
ATOM 1349 C CA . ALA A 1 181 ? -31.29847 -2.90335 21.09467 1.000 21.20588 181 ALA A CA 1
ATOM 1350 C C . ALA A 1 181 ? -32.16002 -3.72762 22.04455 1.000 25.44029 181 ALA A C 1
ATOM 1351 O O . ALA A 1 181 ? -33.21397 -3.24666 22.47658 1.000 26.89743 181 ALA A O 1
ATOM 1353 N N . GLU A 1 182 ? -31.75042 -4.95380 22.36651 1.000 24.91093 182 GLU A N 1
ATOM 1354 C CA . GLU A 1 182 ? -32.43544 -5.78382 23.34725 1.000 26.88359 182 GLU A CA 1
ATOM 1355 C C . GLU A 1 182 ? -31.785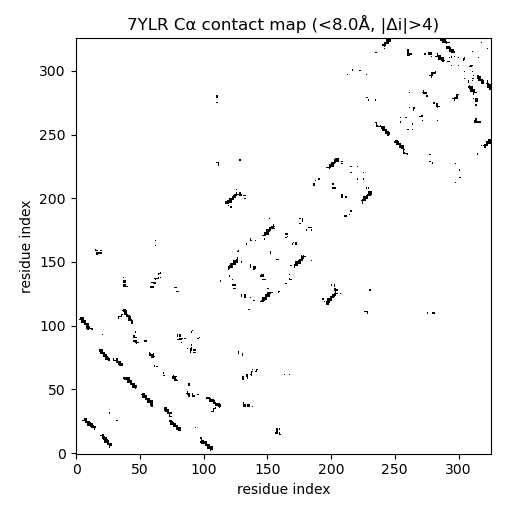62 -5.70637 24.71738 1.000 31.24626 182 GLU A C 1
ATOM 1356 O O . GLU A 1 182 ? -32.48186 -5.58371 25.72651 1.000 31.34800 182 GLU A O 1
ATOM 1362 N N . ALA A 1 183 ? -30.45616 -5.77128 24.76866 1.000 26.16564 183 ALA A N 1
ATOM 1363 C CA . ALA A 1 183 ? -29.76065 -5.77679 26.04548 1.000 28.74148 183 ALA A CA 1
ATOM 1364 C C . ALA A 1 183 ? -29.82124 -4.42154 26.74254 1.000 31.43244 183 ALA A C 1
ATOM 1365 O O . ALA A 1 183 ? -29.77921 -4.36131 27.97739 1.000 33.69915 183 ALA A O 1
ATOM 1367 N N . GLY A 1 184 ? -29.91852 -3.33040 25.98578 1.000 28.06506 184 GLY A N 1
ATOM 1368 C CA . GLY A 1 184 ? -29.77074 -2.01303 26.57494 1.000 29.97854 184 GLY A CA 1
ATOM 1369 C C . GLY A 1 184 ? -28.35943 -1.65943 26.98606 1.000 34.89368 184 GLY A C 1
ATOM 1370 O O . GLY A 1 184 ? -28.16450 -0.66190 27.68667 1.000 34.01858 184 GLY A O 1
ATOM 1371 N N . ALA A 1 185 ? -27.36746 -2.43243 26.54964 1.000 29.88043 185 ALA A N 1
ATOM 1372 C CA . ALA A 1 185 ? -25.98688 -2.28781 26.98720 1.000 30.54578 185 ALA A CA 1
ATOM 1373 C C . ALA A 1 185 ? -25.09089 -2.95383 25.95060 1.000 30.55759 185 ALA A C 1
ATOM 1374 O O . ALA A 1 185 ? -25.55175 -3.81968 25.19833 1.000 29.02896 185 ALA A O 1
ATOM 1376 N N . PRO A 1 186 ? -23.82047 -2.56111 25.86535 1.000 30.78817 186 PRO A N 1
ATOM 1377 C CA . PRO A 1 186 ? -22.93042 -3.19788 24.89163 1.000 28.51128 186 PRO A CA 1
ATOM 1378 C C . PRO A 1 186 ? -22.52488 -4.58355 25.36762 1.000 24.61750 186 PRO A C 1
ATOM 1379 O O . PRO A 1 186 ? -22.70944 -4.95654 26.53092 1.000 27.48457 186 PRO A O 1
ATOM 1383 N N . LEU A 1 187 ? -21.99996 -5.36434 24.42302 1.000 24.97247 187 LEU A N 1
ATOM 1384 C CA . LEU A 1 187 ? -21.48533 -6.69421 24.73461 1.000 24.63538 187 LEU A CA 1
ATOM 1385 C C . LEU A 1 187 ? -20.54986 -6.63285 25.93836 1.000 23.78560 187 LEU A C 1
ATOM 1386 O O . LEU A 1 187 ? -19.63795 -5.80111 25.98926 1.000 25.13244 187 LEU A O 1
ATOM 1391 N N . ASP A 1 188 ? -20.79678 -7.49580 26.92191 1.000 22.28690 188 ASP A N 1
ATOM 1392 C CA . ASP A 1 188 ? -19.90758 -7.58608 28.08049 1.000 24.20498 188 ASP A CA 1
ATOM 1393 C C . ASP A 1 188 ? -18.72194 -8.45967 27.70318 1.000 20.57476 188 ASP A C 1
ATOM 1394 O O . ASP A 1 188 ? -18.77229 -9.68677 27.81413 1.000 19.60630 188 ASP A O 1
ATOM 1399 N N . ILE A 1 189 ? -17.63436 -7.81435 27.26357 1.000 20.21525 189 ILE A N 1
ATOM 1400 C CA . ILE A 1 189 ? -16.44911 -8.55644 26.84116 1.000 19.02486 189 ILE A CA 1
ATOM 1401 C C . ILE A 1 189 ? -15.73856 -9.18659 28.02986 1.000 19.10196 189 ILE A C 1
ATOM 1402 O O . ILE A 1 189 ? -15.14222 -10.25690 27.90520 1.000 16.75759 189 ILE A O 1
ATOM 1407 N N . ASP A 1 190 ? -15.79999 -8.56029 29.20269 1.000 17.42734 190 ASP A N 1
ATOM 1408 C CA . ASP A 1 190 ? -15.12580 -9.12101 30.36454 1.000 19.43681 190 ASP A CA 1
ATOM 1409 C C . ASP A 1 190 ? -15.74902 -10.44766 30.76781 1.000 17.39414 190 ASP A C 1
ATOM 1410 O O . ASP A 1 190 ? -15.04229 -11.43227 31.01648 1.000 17.60310 190 ASP A O 1
ATOM 1415 N N . ALA A 1 191 ? -17.07627 -10.49904 30.80660 1.000 18.90272 191 ALA A N 1
ATOM 1416 C CA . ALA A 1 191 ? -17.75149 -11.75590 31.10440 1.000 19.92748 191 ALA A CA 1
ATOM 1417 C C . ALA A 1 191 ? -17.51266 -12.78490 30.00714 1.000 19.45929 191 ALA A C 1
ATOM 1418 O O . ALA A 1 191 ? -17.33365 -13.97337 30.29668 1.000 20.17385 191 ALA A O 1
ATOM 1420 N N . LEU A 1 192 ? -17.50710 -12.34791 28.74533 1.000 17.54855 192 LEU A N 1
ATOM 1421 C CA . LEU A 1 192 ? -17.17923 -13.24289 27.63661 1.000 17.56627 192 LEU A CA 1
ATOM 1422 C C . LEU A 1 192 ? -15.81826 -13.90778 27.84220 1.000 19.83885 192 LEU A C 1
ATOM 1423 O O . LEU A 1 192 ? -15.68329 -15.13084 27.72284 1.000 20.04947 192 LEU A O 1
ATOM 1428 N N . LEU A 1 193 ? -14.79149 -13.11412 28.14662 1.000 16.27613 193 LEU A N 1
ATOM 1429 C CA . LEU A 1 193 ? -13.46166 -13.68032 28.32863 1.000 16.33236 193 LEU A CA 1
ATOM 1430 C C . LEU A 1 193 ? -13.40072 -14.59742 29.54330 1.000 17.30934 193 LEU A C 1
ATOM 1431 O O . LEU A 1 193 ? -12.68794 -15.61292 29.51622 1.000 17.72888 193 LEU A O 1
ATOM 1436 N N . ASP A 1 194 ? -14.13578 -14.26226 30.60961 1.000 18.59670 194 ASP A N 1
ATOM 1437 C CA . ASP A 1 194 ? -14.17688 -15.13046 31.78869 1.000 16.92800 194 ASP A CA 1
ATOM 1438 C C . ASP A 1 194 ? -14.74808 -16.50523 31.45740 1.000 20.61057 194 ASP A C 1
ATOM 1439 O O . ASP A 1 194 ? -14.33006 -17.50991 32.04746 1.000 21.10269 194 ASP A O 1
ATOM 1444 N N . GLY A 1 195 ? -15.71903 -16.56416 30.54849 1.000 18.61350 195 GLY A N 1
ATOM 1445 C CA . GLY A 1 195 ? -16.34401 -17.81443 30.14531 1.000 22.21692 195 GLY A CA 1
ATOM 1446 C C . GLY A 1 195 ? -15.56049 -18.67318 29.16795 1.000 21.00451 195 GLY A C 1
ATOM 1447 O O . GLY A 1 195 ? -15.94468 -19.82671 28.93935 1.000 22.41171 195 GLY A O 1
ATOM 1448 N N . VAL A 1 196 ? -14.48496 -18.15930 28.58296 1.000 18.58008 196 VAL A N 1
ATOM 1449 C CA . VAL A 1 196 ? -13.71277 -18.94800 27.62804 1.000 19.93084 196 VAL A CA 1
ATOM 1450 C C . VAL A 1 196 ? -13.08763 -20.12847 28.36757 1.000 19.28822 196 VAL A C 1
ATOM 1451 O O . VAL A 1 196 ? -12.40058 -19.92250 29.37900 1.000 19.96070 196 VAL A O 1
ATOM 1455 N N . PRO A 1 197 ? -13.30825 -21.37017 27.92489 1.000 20.20808 197 PRO A N 1
ATOM 1456 C CA . PRO A 1 197 ? -12.68750 -22.51871 28.60317 1.000 23.47104 197 PRO A CA 1
ATOM 1457 C C . PRO A 1 197 ? -11.16757 -22.43561 28.56305 1.000 21.58546 197 PRO A C 1
ATOM 1458 O O . PRO A 1 197 ? -10.57505 -21.90025 27.62369 1.000 20.91328 197 PRO A O 1
ATOM 1462 N N . ALA A 1 198 ? -10.52883 -22.97544 29.60277 1.000 21.72980 198 ALA A N 1
ATOM 1463 C CA . ALA A 1 198 ? -9.08225 -22.88702 29.71803 1.000 24.04999 198 ALA A CA 1
ATOM 1464 C C . ALA A 1 198 ? -8.41263 -23.43398 28.46544 1.000 22.78162 198 ALA A C 1
ATOM 1465 O O . ALA A 1 198 ? -8.74592 -24.52498 27.99544 1.000 23.29471 198 ALA A O 1
ATOM 1467 N N . GLY A 1 199 ? -7.49741 -22.64563 27.90364 1.000 24.47431 199 GLY A N 1
ATOM 1468 C CA . GLY A 1 199 ? -6.77413 -23.05134 26.72042 1.000 24.53430 199 GLY A CA 1
ATOM 1469 C C . GLY A 1 199 ? -7.46904 -22.80604 25.39834 1.000 25.47862 199 GLY A C 1
ATOM 1470 O O . GLY A 1 199 ? -6.83061 -22.96591 24.35320 1.000 26.99792 199 GLY A O 1
ATOM 1471 N N . ASP A 1 200 ? -8.74210 -22.42113 25.39216 1.000 19.44514 200 ASP A N 1
ATOM 1472 C CA . ASP A 1 200 ? -9.43485 -22.27339 24.12268 1.000 19.61684 200 ASP A CA 1
ATOM 1473 C C . ASP A 1 200 ? -8.90480 -21.02909 23.41312 1.000 21.09233 200 ASP A C 1
ATOM 1474 O O . ASP A 1 200 ? -8.41933 -20.08014 24.04219 1.000 22.02255 200 ASP A O 1
ATOM 1479 N N . ARG A 1 201 ? -8.95521 -21.04494 22.09017 1.000 18.62839 201 ARG A N 1
ATOM 1480 C CA . ARG A 1 201 ? -8.45747 -19.92241 21.31083 1.000 19.46769 201 ARG A CA 1
ATOM 1481 C C . ARG A 1 201 ? -9.60905 -19.04401 20.85930 1.000 17.44851 201 ARG A C 1
ATOM 1482 O O . ARG A 1 201 ? -10.72997 -19.51671 20.64075 1.000 18.32358 201 ARG A O 1
ATOM 1490 N N . LEU A 1 202 ? -9.31174 -17.75748 20.70477 1.000 17.17508 202 LEU A N 1
ATOM 1491 C CA . LEU A 1 202 ? -10.31905 -16.73671 20.45285 1.000 16.94660 202 LEU A CA 1
ATOM 1492 C C . LEU A 1 202 ? -10.10004 -16.13064 19.07556 1.000 15.10771 202 LEU A C 1
ATOM 1493 O O . LEU A 1 202 ? -8.97508 -15.77827 18.72670 1.000 17.65302 202 LEU A O 1
ATOM 1498 N N . TYR A 1 203 ? -11.16925 -16.01093 18.30025 1.000 15.52393 203 TYR A N 1
ATOM 1499 C CA . TYR A 1 203 ? -11.10160 -15.44390 16.95938 1.000 15.77678 203 TYR A CA 1
ATOM 1500 C C . TYR A 1 203 ? -12.07332 -14.27899 16.90075 1.000 15.30905 203 TYR A C 1
ATOM 1501 O O . TYR A 1 203 ? -13.28420 -14.47018 17.07387 1.000 15.72564 203 TYR A O 1
ATOM 1510 N N . VAL A 1 204 ? -11.54180 -1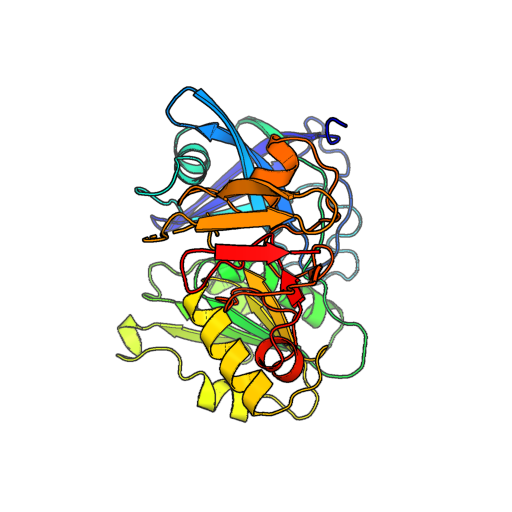3.08213 16.66333 1.000 15.04852 204 VAL A N 1
ATOM 1511 C CA . VAL A 1 204 ? -12.27960 -11.83302 16.82691 1.000 14.65384 204 VAL A CA 1
ATOM 1512 C C . VAL A 1 204 ? -12.31292 -11.10940 15.48988 1.000 13.63193 204 VAL A C 1
ATOM 1513 O O . VAL A 1 204 ? -11.25964 -10.76775 14.93879 1.000 14.59128 204 VAL A O 1
ATOM 1517 N N . CYS A 1 205 ? -13.51347 -10.82974 14.99044 1.000 15.16426 205 CYS A N 1
ATOM 1518 C CA . CYS A 1 205 ? -13.63559 -10.22257 13.67317 1.000 15.67736 205 CYS A CA 1
ATOM 1519 C C . CYS A 1 205 ? -14.69112 -9.13467 13.68568 1.000 15.87968 205 CYS A C 1
ATOM 1520 O O . CYS A 1 205 ? -15.82856 -9.36701 14.11648 1.000 16.49368 205 CYS A O 1
ATOM 1523 N N . GLY A 1 206 ? -14.32463 -7.97074 13.15029 1.000 19.64621 206 GLY A N 1
ATOM 1524 C CA . GLY A 1 206 ? -15.26694 -6.89855 12.94246 1.000 20.79231 206 GLY A CA 1
ATOM 1525 C C . GLY A 1 206 ? -14.64968 -5.52366 13.09743 1.000 18.47273 206 GLY A C 1
ATOM 1526 O O . GLY A 1 206 ? -13.60866 -5.20981 12.50343 1.000 19.09789 206 GLY A O 1
ATOM 1527 N N . PRO A 1 207 ? -15.28853 -4.67209 13.88901 1.000 18.76339 207 PRO A N 1
ATOM 1528 C CA . PRO A 1 207 ? -14.89065 -3.26515 13.93967 1.000 20.82493 207 PRO A CA 1
ATOM 1529 C C . PRO A 1 207 ? -13.74329 -3.00863 14.90254 1.000 17.62429 207 PRO A C 1
ATOM 1530 O O . PRO A 1 207 ? -13.56330 -3.70487 15.90252 1.000 17.86354 207 PRO A O 1
ATOM 1534 N N . LYS A 1 208 ? -12.96944 -1.97072 14.57476 1.000 19.95080 208 LYS A N 1
ATOM 1535 C CA . LYS A 1 208 ? -11.77884 -1.63966 15.35848 1.000 17.48237 208 LYS A CA 1
ATOM 1536 C C . LYS A 1 208 ? -12.08513 -1.52219 16.85328 1.000 17.47461 208 LYS A C 1
ATOM 1537 O O . LYS A 1 208 ? -11.30775 -2.00735 17.69023 1.000 19.80480 208 LYS A O 1
ATOM 1543 N N . VAL A 1 209 ? -13.21264 -0.90306 17.20958 1.000 19.72347 209 VAL A N 1
ATOM 1544 C CA . VAL A 1 209 ? -13.49309 -0.65040 18.62406 1.000 20.36727 209 VAL A CA 1
ATOM 1545 C C . VAL A 1 209 ? -13.64246 -1.96303 19.39850 1.000 22.03435 209 VAL A C 1
ATOM 1546 O O . VAL A 1 209 ? -13.17609 -2.08089 20.53885 1.000 19.69031 209 VAL A O 1
ATOM 1550 N N . MET A 1 210 ? -14.28416 -2.97258 18.79546 1.000 19.90010 210 MET A N 1
ATOM 1551 C CA . MET A 1 210 ? -14.39672 -4.27988 19.44664 1.000 19.03344 210 MET A CA 1
ATOM 1552 C C . MET A 1 210 ? -13.03972 -4.96312 19.54549 1.000 19.70286 210 MET A C 1
ATOM 1553 O O . MET A 1 210 ? -12.67228 -5.49381 20.60349 1.000 18.16272 210 MET A O 1
ATOM 1558 N N . LEU A 1 211 ? -12.29121 -4.98411 18.43613 1.000 16.58039 211 LEU A N 1
ATOM 1559 C CA . LEU A 1 211 ? -11.00529 -5.66939 18.42375 1.000 17.51938 211 LEU A CA 1
ATOM 1560 C C . LEU A 1 211 ? -10.06345 -5.04026 19.44085 1.000 16.91028 211 LEU A C 1
ATOM 1561 O O . LEU A 1 211 ? -9.38003 -5.75366 20.18037 1.000 17.68356 211 LEU A O 1
ATOM 1566 N N . ASP A 1 212 ? -10.08908 -3.70509 19.54703 1.000 17.07851 212 ASP A N 1
ATOM 1567 C CA . ASP A 1 212 ? -9.24445 -3.01115 20.52379 1.000 16.39411 212 ASP A CA 1
ATOM 1568 C C . ASP A 1 212 ? -9.61029 -3.39932 21.95114 1.000 18.24266 212 ASP A C 1
ATOM 1569 O O . ASP A 1 212 ? -8.72511 -3.59794 22.79159 1.000 18.75075 212 ASP A O 1
ATOM 1574 N N . ALA A 1 213 ? -10.90931 -3.52324 22.24536 1.000 19.50534 213 ALA A N 1
ATOM 1575 C CA . ALA A 1 213 ? -11.33033 -3.86920 23.60251 1.000 18.50246 213 ALA A CA 1
ATOM 1576 C C . ALA A 1 213 ? -10.91706 -5.29072 23.96970 1.000 19.92079 213 ALA A C 1
ATOM 1577 O O . ALA A 1 213 ? -10.50206 -5.55124 25.10904 1.000 18.23597 213 ALA A O 1
ATOM 1579 N N . VAL A 1 214 ? -11.02127 -6.22583 23.01749 1.000 18.11893 214 VAL A N 1
ATOM 1580 C CA . VAL A 1 214 ? -10.54121 -7.58445 23.24753 1.000 18.62773 214 VAL A CA 1
ATOM 1581 C C . VAL A 1 214 ? -9.02777 -7.59798 23.43611 1.000 18.65798 214 VAL A C 1
ATOM 1582 O O . VAL A 1 214 ? -8.51216 -8.26628 24.34048 1.000 21.08073 214 VAL A O 1
ATOM 1586 N N . LEU A 1 215 ? -8.28795 -6.86328 22.59310 1.000 16.93844 215 LEU A N 1
ATOM 1587 C CA . LEU A 1 215 ? -6.83094 -6.87621 22.66431 1.000 15.28160 215 LEU A CA 1
ATOM 1588 C C . LEU A 1 215 ? -6.34841 -6.38625 24.02024 1.000 18.34313 215 LEU A C 1
ATOM 1589 O O . LEU A 1 215 ? -5.46837 -6.99310 24.63125 1.000 18.89977 215 LEU A O 1
ATOM 1594 N N . ALA A 1 216 ? -6.91463 -5.27952 24.49986 1.000 17.58262 216 ALA A N 1
ATOM 1595 C CA . ALA A 1 216 ? -6.49489 -4.74648 25.78662 1.000 19.27855 216 ALA A CA 1
ATOM 1596 C C . ALA A 1 216 ? -6.67126 -5.77943 26.88430 1.000 19.69354 216 ALA A C 1
ATOM 1597 O O . ALA A 1 216 ? -5.78693 -5.95090 27.72843 1.000 20.26627 216 ALA A O 1
ATOM 1599 N N . ARG A 1 217 ? -7.79474 -6.49728 26.86160 1.000 17.07560 217 ARG A N 1
ATOM 1600 C CA . ARG A 1 217 ? -8.13674 -7.40039 27.94824 1.000 17.20626 217 ARG A CA 1
ATOM 1601 C C . ARG A 1 217 ? -7.36868 -8.71040 27.86272 1.000 18.74140 217 ARG A C 1
ATOM 1602 O O . ARG A 1 217 ? -6.90555 -9.21731 28.89314 1.000 18.79546 217 ARG A O 1
ATOM 1610 N N . THR A 1 218 ? -7.20876 -9.27634 26.65260 1.000 17.74717 218 THR A N 1
ATOM 1611 C CA . THR A 1 218 ? -6.44159 -10.51459 26.55380 1.000 19.32089 218 THR A CA 1
ATOM 1612 C C . THR A 1 218 ? -4.96544 -10.27650 26.84247 1.000 19.80219 218 THR A C 1
ATOM 1613 O O . THR A 1 218 ? -4.30577 -11.15166 27.41021 1.000 19.99714 218 THR A O 1
ATOM 1617 N N . GLN A 1 219 ? -4.43108 -9.10115 26.49490 1.000 18.72064 219 GLN A N 1
ATOM 1618 C CA . GLN A 1 219 ? -3.04482 -8.82220 26.86290 1.000 17.51880 219 GLN A CA 1
ATOM 1619 C C . GLN A 1 219 ? -2.92033 -8.55416 28.35805 1.000 19.29547 219 GLN A C 1
ATOM 1620 O O . GLN A 1 219 ? -1.94536 -8.98306 28.98564 1.000 22.06634 219 GLN A O 1
ATOM 1626 N N . ALA A 1 220 ? -3.91492 -7.89207 28.95719 1.000 18.64177 220 ALA A N 1
ATOM 1627 C CA . ALA A 1 220 ? -3.89482 -7.71183 30.40532 1.000 20.88836 220 ALA A CA 1
ATOM 1628 C C . ALA A 1 220 ? -3.89576 -9.05742 31.11356 1.000 21.41011 220 ALA A C 1
ATOM 1629 O O . ALA A 1 220 ? -3.20146 -9.24095 32.12013 1.000 21.88625 220 ALA A O 1
ATOM 1631 N N . ARG A 1 221 ? -4.64926 -10.02171 30.58082 1.000 18.81074 221 ARG A N 1
ATOM 1632 C CA . ARG A 1 221 ? -4.76534 -11.33734 31.19370 1.000 20.71147 221 ARG A CA 1
ATOM 1633 C C . ARG A 1 221 ? -3.54181 -12.20730 30.94862 1.000 24.24679 221 ARG A C 1
ATOM 1634 O O . ARG A 1 221 ? -3.44298 -13.28886 31.53950 1.000 25.96528 221 ARG A O 1
ATOM 1642 N N . GLY A 1 222 ? -2.61851 -11.77470 30.09387 1.000 20.69369 222 GLY A N 1
ATOM 1643 C CA . GLY A 1 222 ? -1.40975 -12.54092 29.84674 1.000 24.99772 222 GLY A CA 1
ATOM 1644 C C . GLY A 1 222 ? -1.63210 -13.77969 29.00925 1.000 25.96709 222 GLY A C 1
ATOM 1645 O O . GLY A 1 222 ? -0.86919 -14.74829 29.12342 1.000 26.04183 222 GLY A O 1
ATOM 1646 N N . TRP A 1 223 ? -2.65608 -13.77478 28.16525 1.000 22.91257 223 TRP A N 1
ATOM 1647 C CA . TRP A 1 223 ? -2.93420 -14.92733 27.32373 1.000 24.77830 223 TRP A CA 1
ATOM 1648 C C . TRP A 1 223 ? -1.77544 -15.13820 26.35820 1.000 28.08248 223 TRP A C 1
ATOM 1649 O O . TRP A 1 223 ? -1.11695 -14.18435 25.93033 1.000 27.01648 223 TRP A O 1
ATOM 1660 N N . GLU A 1 224 ? -1.50215 -16.40334 26.03829 1.000 25.34069 224 GLU A N 1
ATOM 1661 C CA . GLU A 1 224 ? -0.45470 -16.69575 25.06872 1.000 30.65361 224 GLU A CA 1
ATOM 1662 C C . GLU A 1 224 ? -0.74854 -15.99443 23.74370 1.000 30.42264 224 GLU A C 1
ATOM 1663 O O . GLU A 1 224 ? -1.90260 -15.77486 23.37396 1.000 28.74197 224 GLU A O 1
ATOM 1665 N N . HIS A 1 225 ? 0.31963 -15.64393 23.02200 1.000 33.70814 225 HIS A N 1
ATOM 1666 C CA . HIS A 1 225 ? 0.20310 -14.79896 21.83029 1.000 33.38659 225 HIS A CA 1
ATOM 1667 C C . HIS A 1 225 ? -0.56781 -15.46079 20.68820 1.000 34.66320 225 HIS A C 1
ATOM 1668 O O . HIS A 1 225 ? -1.18765 -14.75812 19.88103 1.000 34.77338 225 HIS A O 1
ATOM 1675 N N . ASP A 1 226 ? -0.50720 -16.78609 20.56479 1.000 30.20009 226 ASP A N 1
ATOM 1676 C CA . ASP A 1 226 ? -1.25457 -17.50211 19.53698 1.000 30.90077 226 ASP A CA 1
ATOM 1677 C C . ASP A 1 226 ? -2.61368 -17.96036 20.03624 1.000 27.41382 226 ASP A C 1
ATOM 1678 O O . ASP A 1 226 ? -3.26696 -18.78515 19.38556 1.000 25.00843 226 ASP A O 1
ATOM 1683 N N . ARG A 1 227 ? -3.04240 -17.46312 21.19327 1.000 21.88964 227 ARG A N 1
ATOM 1684 C CA . ARG A 1 227 ? -4.37038 -17.77854 21.68709 1.000 22.76477 227 ARG A CA 1
ATOM 1685 C C . ARG A 1 227 ? -5.44300 -16.89278 21.07720 1.000 21.21891 227 ARG A C 1
ATOM 1686 O O . ARG A 1 227 ? -6.60364 -17.30584 21.00808 1.000 23.79718 227 ARG A O 1
ATOM 1694 N N . VAL A 1 228 ? -5.10375 -15.67829 20.65837 1.000 20.54591 228 VAL A N 1
ATOM 1695 C CA . VAL A 1 228 ? -6.10494 -14.73684 20.16848 1.000 18.63652 228 VAL A CA 1
ATOM 1696 C C . VAL A 1 228 ? -5.75716 -14.30230 18.75286 1.000 18.36977 228 VAL A C 1
ATOM 1697 O O . VAL A 1 228 ? -4.60149 -13.97188 18.45426 1.000 20.99658 228 VAL A O 1
ATOM 1701 N N . HIS A 1 229 ? -6.77130 -14.28669 17.88296 1.000 16.15632 229 HIS A N 1
ATOM 1702 C CA . HIS A 1 229 ? -6.59399 -14.00448 16.46360 1.000 16.79641 229 HIS A CA 1
ATOM 1703 C C . HIS A 1 229 ? -7.57244 -12.91934 16.04925 1.000 16.22993 229 HIS A C 1
ATOM 1704 O O . HIS A 1 229 ? -8.73174 -12.94845 16.45248 1.000 16.81879 229 HIS A O 1
ATOM 1711 N N . PHE A 1 230 ? -7.09142 -11.95444 15.25344 1.000 14.99313 230 PHE A N 1
ATOM 1712 C CA . PHE A 1 230 ? -7.82758 -10.73604 14.95074 1.000 15.85734 230 PHE A CA 1
ATOM 1713 C C . PHE A 1 230 ? -7.95524 -10.56874 13.44619 1.000 16.49597 230 PHE A C 1
ATOM 1714 O O . PHE A 1 230 ? -6.98001 -10.74788 12.71192 1.000 18.35810 230 PHE A O 1
ATOM 1722 N N . GLU A 1 231 ? -9.15179 -10.18087 13.00032 1.000 16.32500 231 GLU A N 1
ATOM 1723 C CA . GLU A 1 231 ? -9.42091 -9.82953 11.60684 1.000 18.25186 231 GLU A CA 1
ATOM 1724 C C . GLU A 1 231 ? -10.15324 -8.49131 11.57968 1.000 16.43071 231 GLU A C 1
ATOM 1725 O O . GLU A 1 231 ? -11.34066 -8.41887 11.92217 1.000 16.55402 231 GLU A O 1
ATOM 1731 N N . LEU A 1 232 ? -9.45120 -7.43547 11.15057 1.000 17.16195 232 LEU A N 1
ATOM 1732 C CA . LEU A 1 232 ? -9.96052 -6.06681 11.21122 1.000 15.75701 232 LEU A CA 1
ATOM 1733 C C . LEU A 1 232 ? -10.63734 -5.71268 9.89246 1.000 16.03785 232 LEU A C 1
ATOM 1734 O O . LEU A 1 232 ? -9.97131 -5.64534 8.85547 1.000 16.68742 232 LEU A O 1
ATOM 1739 N N . PHE A 1 233 ? -11.95739 -5.48068 9.93410 1.000 16.88782 233 PHE A N 1
ATOM 1740 C CA . PHE A 1 233 ? -12.68597 -5.07784 8.72572 1.000 18.26739 233 PHE A CA 1
ATOM 1741 C C . PHE A 1 233 ? -12.59816 -3.57423 8.47697 1.000 18.98613 233 PHE A C 1
ATOM 1742 O O . PHE A 1 233 ? -12.65012 -3.13868 7.31940 1.000 19.33302 233 PHE A O 1
ATOM 1750 N N . THR A 1 234 ? -12.47496 -2.77023 9.53658 1.000 21.02256 234 THR A N 1
ATOM 1751 C CA . THR A 1 234 ? -12.57685 -1.31593 9.40602 1.000 20.00514 234 THR A CA 1
ATOM 1752 C C . THR A 1 234 ? -11.50202 -0.74841 8.48881 1.000 21.32359 234 THR A C 1
ATOM 1753 O O . THR A 1 234 ? -10.30125 -0.96490 8.69093 1.000 21.78774 234 THR A O 1
ATOM 1757 N N . GLU A 1 235 ? -11.95838 -0.02234 7.47025 1.000 20.76477 235 GLU A N 1
ATOM 1758 C CA . GLU A 1 235 ? -11.15645 0.68540 6.47854 1.000 24.25227 235 GLU A CA 1
ATOM 1759 C C . GLU A 1 235 ? -11.76314 2.05638 6.22556 1.000 27.72473 235 GLU A C 1
ATOM 1760 O O . GLU A 1 235 ? -12.99569 2.19651 6.22101 1.000 29.42408 235 GLU A O 1
ATOM 1766 N N . PRO A 1 236 ? -10.93361 3.07331 5.98345 1.000 29.42217 236 PRO A N 1
ATOM 1767 C CA . PRO A 1 236 ? -9.47139 3.00498 5.89042 1.000 29.21066 236 PRO A CA 1
ATOM 1768 C C . PRO A 1 236 ? -8.85165 2.90858 7.28335 1.000 30.03759 236 PRO A C 1
ATOM 1769 O O . PRO A 1 236 ? -9.47349 3.34595 8.25315 1.000 33.89841 236 PRO A O 1
ATOM 1773 N N . VAL A 1 237 ? -7.64558 2.34589 7.42441 1.000 31.65888 237 VAL A N 1
ATOM 1774 C CA . VAL A 1 237 ? -7.02255 2.30175 8.74469 1.000 32.04555 237 VAL A CA 1
ATOM 1775 C C . VAL A 1 237 ? -6.47136 3.66642 9.10116 1.000 35.31940 237 VAL A C 1
ATOM 1776 O O . VAL A 1 237 ? -6.44131 4.04636 10.27910 1.000 34.62830 237 VAL A O 1
ATOM 1780 N N . ALA A 1 238 ? -6.01701 4.41644 8.09910 1.000 36.51988 238 ALA A N 1
ATOM 1781 C CA . ALA A 1 238 ? -5.69268 5.82845 8.25728 1.000 40.98355 238 ALA A CA 1
ATOM 1782 C C . ALA A 1 238 ? -7.01173 6.58535 8.29304 1.000 40.69963 238 ALA A C 1
ATOM 1783 O O . ALA A 1 238 ? -7.61833 6.86057 7.25392 1.000 41.24100 238 ALA A O 1
ATOM 1785 N N . GLU A 1 239 ? -7.47384 6.88322 9.50291 1.000 42.46275 239 GLU A N 1
ATOM 1786 C CA . GLU A 1 239 ? -8.76602 7.51631 9.74709 1.000 44.08586 239 GLU A CA 1
ATOM 1787 C C . GLU A 1 239 ? -8.89421 8.88436 9.07717 1.000 47.63875 239 GLU A C 1
ATOM 1788 O O . GLU A 1 239 ? -8.63949 9.92599 9.69348 1.000 49.96632 239 GLU A O 1
ATOM 1794 N N . GLY A 1 241 ? -9.87200 11.98565 11.29827 1.000 47.12280 241 GLY A N 1
ATOM 1795 C CA . GLY A 1 241 ? -9.48818 12.51013 12.59887 1.000 45.32783 241 GLY A CA 1
ATOM 1796 C C . GLY A 1 241 ? -7.98655 12.50062 12.83180 1.000 45.68932 241 GLY A C 1
ATOM 1797 O O . GLY A 1 241 ? -7.48465 13.11667 13.77160 1.000 48.81909 241 GLY A O 1
ATOM 1798 N N . ASP A 1 242 ? -7.26488 11.80038 11.96271 1.000 43.64808 242 ASP A N 1
ATOM 1799 C CA . ASP A 1 242 ? -5.82044 11.69748 12.08423 1.000 38.71393 242 ASP A CA 1
ATOM 1800 C C . ASP A 1 242 ? -5.13536 12.97483 11.61247 1.000 39.79082 242 ASP A C 1
ATOM 1801 O O . ASP A 1 242 ? -5.69316 13.76776 10.85077 1.000 40.73908 242 ASP A O 1
ATOM 1806 N N . GLN A 1 243 ? -3.90915 13.16423 12.09118 1.000 35.91674 243 GLN A N 1
ATOM 1807 C CA . GLN A 1 243 ? -3.07923 14.33307 11.85455 1.000 35.54917 243 GLN A CA 1
ATOM 1808 C C . GLN A 1 243 ? -1.83871 13.96231 11.04438 1.000 36.53043 243 GLN A C 1
ATOM 1809 O O . GLN A 1 243 ? -1.38956 12.81027 11.06752 1.000 32.36354 243 GLN A O 1
ATOM 1815 N N . PRO A 1 244 ? -1.25138 14.91494 10.32179 1.000 34.22949 244 PRO A N 1
ATOM 1816 C CA . PRO A 1 244 ? 0.00761 14.63710 9.62433 1.000 33.56492 244 PRO A CA 1
ATOM 1817 C C . PRO A 1 244 ? 1.16718 14.55605 10.60655 1.000 29.94995 244 PRO A C 1
ATOM 1818 O O . PRO A 1 244 ? 1.10523 15.07095 11.72666 1.000 31.18440 244 PRO A O 1
ATOM 1822 N N . PHE A 1 245 ? 2.23367 13.87920 10.18154 1.000 26.70403 245 PHE A N 1
ATOM 1823 C CA . PHE A 1 245 ? 3.46359 13.88492 10.96537 1.000 24.23280 245 PHE A CA 1
ATOM 1824 C C . PHE A 1 245 ? 4.66489 13.64139 10.06965 1.000 25.23461 245 PHE A C 1
ATOM 1825 O O . PHE A 1 245 ? 4.55204 13.12994 8.94959 1.000 28.15249 245 PHE A O 1
ATOM 1833 N N . GLU A 1 246 ? 5.82836 14.00050 10.60010 1.000 27.61893 246 GLU A N 1
ATOM 1834 C CA . GLU A 1 246 ? 7.09076 13.83942 9.90332 1.000 25.27352 246 GLU A CA 1
ATOM 1835 C C . GLU A 1 246 ? 7.69211 12.48148 10.22086 1.000 26.50924 246 GLU A C 1
ATOM 1836 O O . GLU A 1 246 ? 7.67305 12.02890 11.36994 1.000 25.61378 246 GLU A O 1
ATOM 1842 N N . VAL A 1 247 ? 8.21709 11.82020 9.19723 1.000 23.33812 247 VAL A N 1
ATOM 1843 C CA . VAL A 1 247 ? 9.00061 10.60968 9.39750 1.000 24.33827 247 VAL A CA 1
ATOM 1844 C C . VAL A 1 247 ? 10.40524 10.86973 8.87701 1.000 32.47106 247 VAL A C 1
ATOM 1845 O O . VAL A 1 247 ? 10.58013 11.33094 7.74271 1.000 32.94890 247 VAL A O 1
ATOM 1849 N N . GLU A 1 248 ? 11.39758 10.60614 9.71482 1.000 26.14736 248 GLU A N 1
ATOM 1850 C CA . GL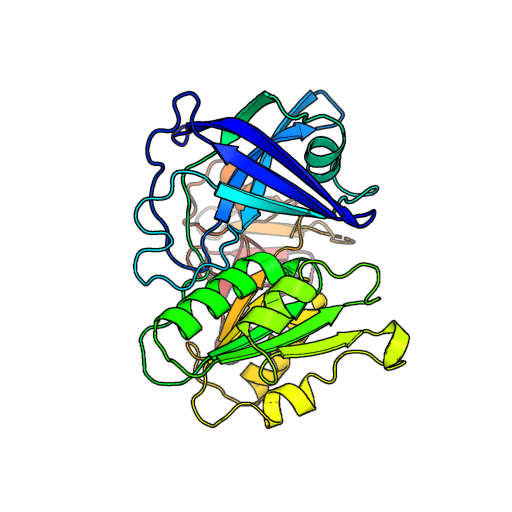U A 1 248 ? 12.79621 10.73917 9.33617 1.000 31.06191 248 GLU A CA 1
ATOM 1851 C C . GLU A 1 248 ? 13.39150 9.34501 9.24803 1.000 30.49928 248 GLU A C 1
ATOM 1852 O O . GLU A 1 248 ? 13.34359 8.57790 10.21871 1.000 27.12025 248 GLU A O 1
ATOM 1858 N N . LEU A 1 249 ? 13.92737 9.00947 8.08120 1.000 31.32933 249 LEU A N 1
ATOM 1859 C CA . LEU A 1 249 ? 14.55641 7.71502 7.87506 1.000 27.60353 249 LEU A CA 1
ATOM 1860 C C . LEU A 1 249 ? 16.01952 7.84044 8.28217 1.000 33.08783 249 LEU A C 1
ATOM 1861 O O . LEU A 1 249 ? 16.80611 8.49854 7.59467 1.000 36.81961 249 LEU A O 1
ATOM 1866 N N . ALA A 1 250 ? 16.37857 7.20687 9.40453 1.000 29.55246 250 ALA A N 1
ATOM 1867 C CA . ALA A 1 250 ? 17.67410 7.43923 10.03540 1.000 33.92950 250 ALA A CA 1
ATOM 1868 C C . ALA A 1 250 ? 18.85197 7.00854 9.16873 1.000 36.05680 250 ALA A C 1
ATOM 1869 O O . ALA A 1 250 ? 19.95086 7.55161 9.33070 1.000 35.34677 250 ALA A O 1
ATOM 1871 N N . GLN A 1 251 ? 18.66273 6.04928 8.26165 1.000 33.90747 251 GLN A N 1
ATOM 1872 C CA . GLN A 1 251 ? 19.78353 5.62208 7.43031 1.000 35.13775 251 GLN A CA 1
ATOM 1873 C C . GLN A 1 251 ? 20.25588 6.71908 6.49020 1.000 38.87624 251 GLN A C 1
ATOM 1874 O O . GLN A 1 251 ? 21.45898 6.82866 6.22125 1.000 41.04658 251 GLN A O 1
ATOM 1880 N N . SER A 1 252 ? 19.34744 7.54547 5.99051 1.000 32.68218 252 SER A N 1
ATOM 1881 C CA . SER A 1 252 ? 19.74315 8.46877 4.94188 1.000 38.28657 252 SER A CA 1
ATOM 1882 C C . SER A 1 252 ? 19.16560 9.87043 5.10303 1.000 42.72134 252 SER A C 1
ATOM 1883 O O . SER A 1 252 ? 19.20030 10.64972 4.14278 1.000 46.32912 252 SER A O 1
ATOM 1886 N N . GLY A 1 253 ? 18.66172 10.22688 6.28282 1.000 40.17412 253 GLY A N 1
ATOM 1887 C CA . GLY A 1 253 ? 18.29218 11.59720 6.57219 1.000 42.30827 253 GLY A CA 1
ATOM 1888 C C . GLY A 1 253 ? 17.06325 12.12579 5.86484 1.000 42.07682 253 GLY A C 1
ATOM 1889 O O . GLY A 1 253 ? 16.68763 13.27991 6.11112 1.000 44.00630 253 GLY A O 1
ATOM 1890 N N . GLN A 1 254 ? 16.42174 11.33814 5.00012 1.000 43.11815 254 GLN A N 1
ATOM 1891 C CA . GLN A 1 254 ? 15.23138 11.81779 4.30729 1.000 44.38400 254 GLN A CA 1
ATOM 1892 C C . GLN A 1 254 ? 14.09208 12.03722 5.28776 1.000 40.49198 254 GLN A C 1
ATOM 1893 O O . GLN A 1 254 ? 13.84350 11.21716 6.17537 1.000 42.50011 254 GLN A O 1
ATOM 1899 N N . ARG A 1 255 ? 13.40302 13.15978 5.11801 1.000 40.02521 255 ARG A N 1
ATOM 1900 C CA . ARG A 1 255 ? 12.25560 13.52555 5.93139 1.000 39.23028 255 ARG A CA 1
ATOM 1901 C C . ARG A 1 255 ? 11.05484 13.64723 5.01144 1.000 43.39323 255 ARG A C 1
ATOM 1902 O O . ARG A 1 255 ? 11.03340 14.51336 4.13143 1.000 41.61417 255 ARG A O 1
ATOM 1910 N N . PHE A 1 256 ? 10.07088 12.77822 5.20443 1.000 38.38262 256 PHE A N 1
ATOM 1911 C CA . PHE A 1 256 ? 8.81468 12.85894 4.48489 1.000 38.65253 256 PHE A CA 1
ATOM 1912 C C . PHE A 1 256 ? 7.72723 13.30677 5.44874 1.000 38.05460 256 PHE A C 1
ATOM 1913 O O . PHE A 1 256 ? 7.81940 13.08668 6.66084 1.000 34.04818 256 PHE A O 1
ATOM 1921 N N . THR A 1 257 ? 6.70079 13.94917 4.91122 1.000 37.13405 257 THR A N 1
ATOM 1922 C CA . THR A 1 257 ? 5.49589 14.23314 5.67305 1.000 33.71510 257 THR A CA 1
ATOM 1923 C C . THR A 1 257 ? 4.46897 13.16205 5.33846 1.000 35.45844 257 THR A C 1
ATOM 1924 O O . THR A 1 257 ? 4.09384 12.99795 4.17150 1.000 33.94170 257 THR A O 1
ATOM 1928 N N . VAL A 1 258 ? 4.04008 12.41961 6.35366 1.000 30.19648 258 VAL A N 1
ATOM 1929 C CA . VAL A 1 258 ? 2.94936 11.46234 6.18715 1.000 30.55142 258 VAL A CA 1
ATOM 1930 C C . VAL A 1 258 ? 1.63363 12.22280 6.30433 1.000 30.69615 258 VAL A C 1
ATOM 1931 O O . VAL A 1 258 ? 1.35566 12.82274 7.35391 1.000 28.59400 258 VAL A O 1
ATOM 1935 N N . PRO A 1 259 ? 0.80165 12.23689 5.26584 1.000 30.53255 259 PRO A N 1
ATOM 1936 C CA . PRO A 1 259 ? -0.47803 12.94916 5.35011 1.000 32.28452 259 PRO A CA 1
ATOM 1937 C C . PRO A 1 259 ? -1.45001 12.23103 6.27489 1.000 33.46621 259 PRO A C 1
ATOM 1938 O O . PRO A 1 259 ? -1.26586 11.06988 6.64493 1.000 32.58648 259 PRO A O 1
ATOM 1942 N N . ALA A 1 260 ? -2.52698 12.94889 6.60985 1.000 32.29249 260 ALA A N 1
ATOM 1943 C CA . ALA A 1 260 ? -3.55141 12.43308 7.51581 1.000 33.27743 260 ALA A CA 1
ATOM 1944 C C . ALA A 1 260 ? -4.28948 11.22417 6.94695 1.000 37.12023 260 ALA A C 1
ATOM 1945 O O . ALA A 1 260 ? -4.74177 10.36438 7.70796 1.000 40.61542 260 ALA A O 1
ATOM 1947 N N . GLY A 1 261 ? -4.44041 11.13196 5.63232 1.000 38.73808 261 GLY A N 1
ATOM 1948 C CA . GLY A 1 261 ? -5.16882 10.01909 5.05399 1.000 34.17502 261 GLY A CA 1
ATOM 1949 C C . GLY A 1 261 ? -4.32934 8.86266 4.55823 1.000 37.24273 261 GLY A C 1
ATOM 1950 O O . GLY A 1 261 ? -4.85592 7.98843 3.85821 1.000 36.39300 261 GLY A O 1
ATOM 1951 N N . GLN A 1 262 ? -3.04435 8.81794 4.89398 1.000 32.30944 262 GLN A N 1
ATOM 1952 C CA . GLN A 1 262 ? -2.13272 7.84593 4.32027 1.000 31.86495 262 GLN A CA 1
ATOM 1953 C C . GLN A 1 262 ? -1.31984 7.17993 5.41957 1.000 27.68848 262 GLN A C 1
ATOM 1954 O O . GLN A 1 262 ? -0.92535 7.83404 6.38582 1.000 27.71113 262 GLN A O 1
ATOM 1960 N N . SER A 1 263 ? -1.08549 5.87967 5.27714 1.000 25.97562 263 SER A N 1
ATOM 1961 C CA . SER A 1 263 ? -0.25353 5.17241 6.23797 1.000 24.60124 263 SER A CA 1
ATOM 1962 C C . SER A 1 263 ? 1.21616 5.47953 5.98775 1.000 24.56356 263 SER A C 1
ATOM 1963 O O . SER A 1 263 ? 1.60846 5.89901 4.89701 1.000 29.25064 263 SER A O 1
ATOM 1966 N N . ILE A 1 264 ? 2.03976 5.26300 7.01658 1.000 22.40342 264 ILE A N 1
ATOM 1967 C CA . ILE A 1 264 ? 3.48296 5.36545 6.81140 1.000 23.35060 264 ILE A CA 1
ATOM 1968 C C . ILE A 1 264 ? 3.92194 4.44125 5.68571 1.000 27.96679 264 ILE A C 1
ATOM 1969 O O . ILE A 1 264 ? 4.72305 4.82259 4.82567 1.000 29.73877 264 ILE A O 1
ATOM 1974 N N . LEU A 1 265 ? 3.40650 3.21175 5.67565 1.000 23.43615 265 LEU A N 1
ATOM 1975 C CA . LEU A 1 265 ? 3.80829 2.23945 4.66472 1.000 25.34757 265 LEU A CA 1
ATOM 1976 C C . LEU A 1 265 ? 3.44944 2.72351 3.26651 1.000 32.32488 265 LEU A C 1
ATOM 1977 O O . LEU A 1 265 ? 4.26568 2.64941 2.34099 1.000 35.42847 265 LEU A O 1
ATOM 1982 N N . ASP A 1 266 ? 2.22827 3.22478 3.09267 1.000 30.02472 266 ASP A N 1
ATOM 1983 C CA . ASP A 1 266 ? 1.81786 3.70144 1.77467 1.000 34.04356 266 ASP A CA 1
ATOM 1984 C C . ASP A 1 266 ? 2.63147 4.91935 1.36296 1.000 39.04202 266 ASP A C 1
ATOM 1985 O O . ASP A 1 266 ? 2.96733 5.08602 0.18453 1.000 42.49842 266 ASP A O 1
ATOM 1990 N N . CYS A 1 267 ? 2.97299 5.77145 2.33002 1.000 37.52554 267 CYS A N 1
ATOM 1991 C CA . CYS A 1 267 ? 3.78969 6.94373 2.04336 1.000 38.54071 267 CYS A CA 1
ATOM 1992 C C . CYS A 1 267 ? 5.18431 6.53068 1.58089 1.000 39.49891 267 CYS A C 1
ATOM 1993 O O . CYS A 1 267 ? 5.72798 7.10976 0.63326 1.000 47.03732 267 CYS A O 1
ATOM 1996 N N . LEU A 1 268 ? 5.76146 5.50335 2.21228 1.000 38.33221 268 LEU A N 1
ATOM 1997 C CA . LEU A 1 268 ? 7.07180 5.00315 1.80332 1.000 43.08063 268 LEU A CA 1
ATOM 1998 C C . LEU A 1 268 ? 6.99852 4.29195 0.45699 1.000 48.74794 268 LEU A C 1
ATOM 1999 O O . LEU A 1 268 ? 7.79238 4.57944 -0.44804 1.000 50.81683 268 LEU A O 1
ATOM 2004 N N . ILE A 1 269 ? 6.06832 3.33605 0.32139 1.000 45.76998 269 ILE A N 1
ATOM 2005 C CA . ILE A 1 269 ? 5.88225 2.62092 -0.94370 1.000 48.19165 269 ILE A CA 1
ATOM 2006 C C . ILE A 1 269 ? 5.80484 3.60757 -2.10086 1.000 50.62972 269 ILE A C 1
ATOM 2007 O O . ILE A 1 269 ? 6.46442 3.44005 -3.13591 1.000 53.99383 269 ILE A O 1
ATOM 2012 N N . GLU A 1 270 ? 5.00972 4.66246 -1.92763 1.000 47.29370 270 GLU A N 1
ATOM 2013 C CA . GLU A 1 270 ? 4.89697 5.74049 -2.89944 1.000 48.00288 270 GLU A CA 1
ATOM 2014 C C . GLU A 1 270 ? 6.24605 6.38219 -3.19920 1.000 52.91207 270 GLU A C 1
ATOM 2015 O O . GLU A 1 270 ? 6.75805 6.26517 -4.31771 1.000 56.29609 270 GLU A O 1
ATOM 2021 N N . HIS A 1 271 ? 6.83232 7.05389 -2.20195 1.000 55.07596 271 HIS A N 1
ATOM 2022 C CA . HIS A 1 271 ? 8.02958 7.85701 -2.43903 1.000 55.22117 271 HIS A CA 1
ATOM 2023 C C . HIS A 1 271 ? 9.17144 7.04606 -3.04252 1.000 54.27648 271 HIS A C 1
ATOM 2024 O O . HIS A 1 271 ? 10.04517 7.61995 -3.70170 1.000 58.59044 271 HIS A O 1
ATOM 2031 N N . GLY A 1 272 ? 9.19291 5.72473 -2.83555 1.000 55.75743 272 GLY A N 1
ATOM 2032 C CA . GLY A 1 272 ? 10.12065 4.89508 -3.58671 1.000 50.81002 272 GLY A CA 1
ATOM 2033 C C . GLY A 1 272 ? 10.70227 3.64237 -2.95185 1.000 55.83988 272 GLY A C 1
ATOM 2034 O O . GLY A 1 272 ? 11.24656 2.79640 -3.66847 1.000 53.63638 272 GLY A O 1
ATOM 2035 N N . CYS A 1 273 ? 10.60429 3.48771 -1.63266 1.000 53.89671 273 CYS A N 1
ATOM 2036 C CA . CYS A 1 273 ? 11.31533 2.40660 -0.95815 1.000 50.51292 273 CYS A CA 1
ATOM 2037 C C . CYS A 1 273 ? 10.65896 1.05507 -1.25184 1.000 53.14697 273 CYS A C 1
ATOM 2038 O O . CYS A 1 273 ? 9.69187 0.94515 -2.00952 1.000 54.80986 273 CYS A O 1
ATOM 2041 N N . ASP A 1 274 ? 11.19583 0.00195 -0.64100 1.000 51.12658 274 ASP A N 1
ATOM 2042 C CA . ASP A 1 274 ? 10.70338 -1.36003 -0.84600 1.000 48.23147 274 ASP A CA 1
ATOM 2043 C C . ASP A 1 274 ? 10.42997 -2.00687 0.50994 1.000 47.74572 274 ASP A C 1
ATOM 2044 O O . ASP A 1 274 ? 11.11709 -2.95270 0.91579 1.000 46.61694 274 ASP A O 1
ATOM 2049 N N . PRO A 1 275 ? 9.42221 -1.52590 1.23676 1.000 47.88653 275 PRO A N 1
ATOM 2050 C CA . PRO A 1 275 ? 9.18059 -2.05211 2.58337 1.000 41.15480 275 PRO A CA 1
ATOM 2051 C C . PRO A 1 275 ? 8.68517 -3.48681 2.55219 1.000 37.16444 275 PRO A C 1
ATOM 2052 O O . PRO A 1 275 ? 8.03197 -3.92646 1.60390 1.000 41.53738 275 PRO A O 1
ATOM 2056 N N . MET A 1 276 ? 8.99433 -4.22132 3.61406 1.000 34.99854 276 MET A N 1
ATOM 2057 C CA . MET A 1 276 ? 8.35922 -5.51133 3.82639 1.000 35.00978 276 MET A CA 1
ATOM 2058 C C . MET A 1 276 ? 6.93344 -5.28757 4.32326 1.000 34.22849 276 MET A C 1
ATOM 2059 O O . MET A 1 276 ? 6.70828 -4.50542 5.25253 1.000 31.32776 276 MET A O 1
ATOM 2064 N N . PHE A 1 277 ? 5.96910 -5.94735 3.68670 1.000 35.39504 277 PHE A N 1
ATOM 2065 C CA . PHE A 1 277 ? 4.58165 -5.85570 4.12647 1.000 28.92259 277 PHE A CA 1
ATOM 2066 C C . PHE A 1 277 ? 3.80987 -7.04820 3.58510 1.000 33.53091 277 PHE A C 1
ATOM 2067 O O . PHE A 1 277 ? 4.29373 -7.79068 2.72840 1.000 32.83275 277 PHE A O 1
ATOM 2075 N N . ASP A 1 278 ? 2.59464 -7.22209 4.10322 1.000 30.68119 278 ASP A N 1
ATOM 2076 C CA . ASP A 1 278 ? 1.69169 -8.25225 3.60153 1.000 26.19293 278 ASP A CA 1
ATOM 2077 C C . ASP A 1 278 ? 0.24737 -7.82292 3.85568 1.000 22.68540 278 ASP A C 1
ATOM 2078 O O . ASP A 1 278 ? -0.40349 -7.28378 2.95663 1.000 24.58390 278 ASP A O 1
ATOM 2083 N N . CYS A 1 279 ? -0.24323 -7.99786 5.08757 1.000 24.49399 279 CYS A N 1
ATOM 2084 C CA . CYS A 1 279 ? -1.67349 -7.82337 5.34580 1.000 20.28072 279 CYS A CA 1
ATOM 2085 C C . CYS A 1 279 ? -2.12683 -6.37058 5.22990 1.000 21.26256 279 CYS A C 1
ATOM 2086 O O . CYS A 1 279 ? -3.28130 -6.11604 4.85345 1.000 22.60750 279 CYS A O 1
ATOM 2089 N N . LYS A 1 280 ? -1.25972 -5.41401 5.57981 1.000 19.85163 280 LYS A N 1
ATOM 2090 C CA . LYS A 1 280 ? -1.55040 -3.97718 5.58983 1.000 21.06142 280 LYS A CA 1
ATOM 2091 C C . LYS A 1 280 ? -2.61974 -3.57655 6.60735 1.000 19.27408 280 LYS A C 1
ATOM 2092 O O . LYS A 1 280 ? -3.21880 -2.50886 6.48130 1.000 19.79921 280 LYS A O 1
ATOM 2098 N N . ARG A 1 281 ? -2.87821 -4.40344 7.62177 1.000 19.39570 281 ARG A N 1
ATOM 2099 C CA . ARG A 1 281 ? -3.85069 -4.02542 8.64374 1.000 17.47854 281 ARG A CA 1
ATOM 2100 C C . ARG A 1 281 ? -3.47017 -4.55033 10.03057 1.000 18.42735 281 ARG A C 1
ATOM 2101 O O . ARG A 1 281 ? -4.35193 -4.89843 10.82774 1.000 17.61275 281 ARG A O 1
ATOM 2109 N N . GLY A 1 282 ? -2.17199 -4.62705 10.33022 1.000 17.88151 282 GLY A N 1
ATOM 2110 C CA . GLY A 1 282 ? -1.72997 -4.80370 11.70061 1.000 18.80067 282 GLY A CA 1
ATOM 2111 C C . GLY A 1 282 ? -1.81601 -6.20641 12.24075 1.000 18.56576 282 GLY A C 1
ATOM 2112 O O . GLY A 1 282 ? -1.73549 -6.39164 13.45684 1.000 18.93798 282 GLY A O 1
ATOM 2113 N N . GLU A 1 283 ? -1.96918 -7.20491 11.37313 1.000 17.13155 283 GLU A N 1
ATOM 2114 C CA . GLU A 1 283 ? -2.22496 -8.57219 11.79794 1.000 19.16739 283 GLU A CA 1
ATOM 2115 C C . GLU A 1 283 ? -1.03261 -9.48792 11.62976 1.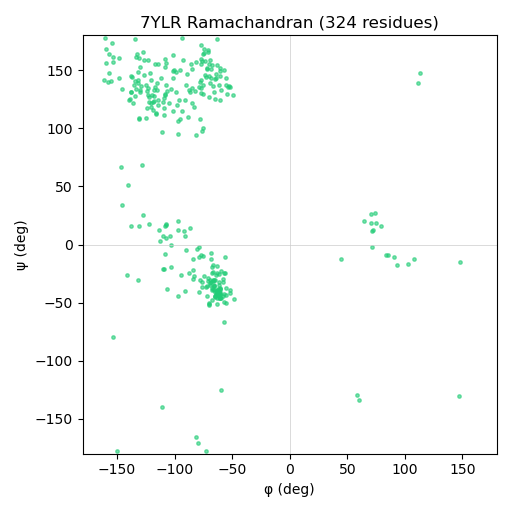000 22.66363 283 GLU A C 1
ATOM 2116 O O . GLU A 1 283 ? -0.79952 -10.34759 12.47871 1.000 23.18730 283 GLU A O 1
ATOM 2122 N N . CYS A 1 284 ? -0.28007 -9.32022 10.54375 1.000 20.50833 284 CYS A N 1
ATOM 2123 C CA . CYS A 1 284 ? 0.73762 -10.28980 10.17606 1.000 23.78054 284 CYS A CA 1
ATOM 2124 C C . CYS A 1 284 ? 2.09264 -10.03187 10.82082 1.000 27.28168 284 CYS A C 1
ATOM 2125 O O . CYS A 1 284 ? 2.87052 -10.98138 10.98704 1.000 27.51776 284 CYS A O 1
ATOM 2128 N N . GLY A 1 285 ? 2.39034 -8.79553 11.21227 1.000 21.19110 285 GLY A N 1
ATOM 2129 C CA . GLY A 1 285 ? 3.67640 -8.47127 11.80095 1.000 27.68398 285 GLY A CA 1
ATOM 2130 C C . GLY A 1 285 ? 4.78883 -8.15993 10.81969 1.000 24.39895 285 GLY A C 1
ATOM 2131 O O . GLY A 1 285 ? 5.84001 -7.66152 11.24277 1.000 28.33227 285 GLY A O 1
ATOM 2132 N N . VAL A 1 286 ? 4.57861 -8.38276 9.52077 1.000 24.49127 286 VAL A N 1
ATOM 2133 C CA . VAL A 1 286 ? 5.67623 -8.36522 8.55111 1.000 28.09054 286 VAL A CA 1
ATOM 2134 C C . VAL A 1 286 ? 6.29507 -6.97122 8.38630 1.000 29.06668 286 VAL A C 1
ATOM 2135 O O . VAL A 1 286 ? 7.50099 -6.84969 8.12504 1.000 28.37047 286 VAL A O 1
ATOM 2139 N N . CYS A 1 287 ? 5.51608 -5.90062 8.55174 1.000 24.29266 287 CYS A N 1
ATOM 2140 C CA . CYS A 1 287 ? 5.98277 -4.55141 8.24309 1.000 24.90509 287 CYS A CA 1
ATOM 2141 C C . CYS A 1 287 ? 6.71513 -3.86575 9.39446 1.000 23.22784 287 CYS A C 1
ATOM 2142 O O . CYS A 1 287 ? 6.89862 -2.64489 9.33958 1.000 25.17628 287 CYS A O 1
ATOM 2145 N N . ALA A 1 288 ? 7.11770 -4.60322 10.41992 1.000 21.01920 288 ALA A N 1
ATOM 2146 C CA . ALA A 1 288 ? 7.70528 -3.98689 11.60314 1.000 21.73755 288 ALA A CA 1
ATOM 2147 C C . ALA A 1 288 ? 8.98226 -3.23362 11.25640 1.000 24.48305 288 ALA A C 1
ATOM 2148 O O . ALA A 1 288 ? 9.81830 -3.70820 10.47969 1.000 23.44626 288 ALA A O 1
ATOM 2150 N N . VAL A 1 289 ? 9.11824 -2.04484 11.83703 1.000 20.24760 289 VAL A N 1
ATOM 2151 C CA . VAL A 1 289 ? 10.25425 -1.14900 11.62635 1.000 20.99966 289 VAL A CA 1
ATOM 2152 C C . VAL A 1 289 ? 10.74466 -0.69569 12.99552 1.000 20.79260 289 VAL A C 1
ATOM 2153 O O . VAL A 1 289 ? 9.91999 -0.40021 13.87484 1.000 20.94706 289 VAL A O 1
ATOM 2157 N N . PRO A 1 290 ? 12.05559 -0.61869 13.23594 1.000 21.74027 290 PRO A N 1
ATOM 2158 C CA . PRO A 1 290 ? 12.52988 -0.06454 14.51145 1.000 18.47413 290 PRO A CA 1
ATOM 2159 C C . PRO A 1 290 ? 12.29827 1.43796 14.60543 1.000 18.37481 290 PRO A C 1
ATOM 2160 O O . PRO A 1 290 ? 12.42523 2.18116 13.62655 1.000 19.32416 290 PRO A O 1
ATOM 2164 N N . VAL A 1 291 ? 11.99437 1.88141 15.81755 1.000 18.51509 291 VAL A N 1
ATOM 2165 C CA . VAL A 1 291 ? 11.70324 3.28272 16.10514 1.000 17.82805 291 VAL A CA 1
ATOM 2166 C C . VAL A 1 291 ? 12.80320 3.79831 17.02408 1.000 18.38945 291 VAL A C 1
ATOM 2167 O O . VAL A 1 291 ? 12.99691 3.27315 18.12550 1.000 20.89813 291 VAL A O 1
ATOM 2171 N N . LEU A 1 292 ? 13.52830 4.81724 16.56650 1.000 21.62999 292 LEU A N 1
ATOM 2172 C CA . LEU A 1 292 ? 14.62827 5.37234 17.34903 1.000 22.65520 292 LEU A CA 1
ATOM 2173 C C . LEU A 1 292 ? 14.22305 6.56997 18.19649 1.000 24.13107 292 LEU A C 1
ATOM 2174 O O . LEU A 1 292 ? 14.86586 6.83828 19.21451 1.000 25.05766 292 LEU A O 1
ATOM 2179 N N . GLU A 1 293 ? 13.19475 7.30550 17.79792 1.000 21.89538 293 GLU A N 1
ATOM 2180 C CA . GLU A 1 293 ? 12.79330 8.49801 18.53466 1.000 25.17683 293 GLU A CA 1
ATOM 2181 C C . GLU A 1 293 ? 11.34078 8.80783 18.20677 1.000 22.88192 293 GLU A C 1
ATOM 2182 O O . GLU A 1 293 ? 10.91938 8.67316 17.05333 1.000 21.67644 293 GLU A O 1
ATOM 2188 N N . GLY A 1 294 ? 10.59047 9.21629 19.21786 1.000 23.86161 294 GLY A N 1
ATOM 2189 C CA . GLY A 1 294 ? 9.22218 9.64981 18.99675 1.000 25.17834 294 GLY A CA 1
ATOM 2190 C C . GLY A 1 294 ? 8.25180 8.65841 19.60952 1.000 24.33337 294 GLY A C 1
ATOM 2191 O O . GLY A 1 294 ? 8.45531 7.44120 19.53936 1.000 25.95544 294 GLY A O 1
ATOM 2192 N N . GLU A 1 295 ? 7.20503 9.18338 20.24515 1.000 21.88986 295 GLU A N 1
ATOM 2193 C CA . GLU A 1 295 ? 6.17363 8.34728 20.84175 1.000 23.22316 295 GLU A CA 1
ATOM 2194 C C . GLU A 1 295 ? 5.24308 7.81655 19.76280 1.000 20.10280 295 GLU A C 1
ATOM 2195 O O . GLU A 1 295 ? 4.89439 8.53038 18.82206 1.000 20.78279 295 GLU A O 1
ATOM 2201 N N . ILE A 1 296 ? 4.82231 6.56346 19.93006 1.000 18.64329 296 ILE A N 1
ATOM 2202 C CA . ILE A 1 296 ? 4.05323 5.81658 18.93599 1.000 16.34419 296 ILE A CA 1
ATOM 2203 C C . ILE A 1 296 ? 2.61523 5.68008 19.41284 1.000 17.55003 296 ILE A C 1
ATOM 2204 O O . ILE A 1 296 ? 2.36520 5.36451 20.58537 1.000 20.61312 296 ILE A O 1
ATOM 2209 N N . ASP A 1 297 ? 1.67964 5.87390 18.48793 1.000 16.12545 297 ASP A N 1
ATOM 2210 C CA . ASP A 1 297 ? 0.26855 5.52923 18.66079 1.000 18.47408 297 ASP A CA 1
ATOM 2211 C C . ASP A 1 297 ? 0.05027 4.15466 18.01678 1.000 18.91926 297 ASP A C 1
ATOM 2212 O O . ASP A 1 297 ? -0.15901 4.05262 16.80817 1.000 15.94282 297 ASP A O 1
ATOM 2217 N N . HIS A 1 298 ? 0.12176 3.09479 18.82123 1.000 17.78294 298 HIS A N 1
ATOM 2218 C CA . HIS A 1 298 ? 0.03503 1.72650 18.30143 1.000 18.47587 298 HIS A CA 1
ATOM 2219 C C . HIS A 1 298 ? -1.40151 1.34694 17.96469 1.000 19.49955 298 HIS A C 1
ATOM 2220 O O . HIS A 1 298 ? -2.30494 1.51207 18.79532 1.000 18.54992 298 HIS A O 1
ATOM 2227 N N . ARG A 1 299 ? -1.60382 0.80440 16.75544 1.000 17.31471 299 ARG A N 1
ATOM 2228 C CA . ARG A 1 299 ? -2.92969 0.42712 16.27245 1.000 17.52866 299 ARG A CA 1
ATOM 2229 C C . ARG A 1 299 ? -2.95987 -0.98968 15.69606 1.000 19.11616 299 ARG A C 1
ATOM 2230 O O . ARG A 1 299 ? -3.91888 -1.36041 15.01123 1.000 19.23342 299 ARG A O 1
ATOM 2238 N N . ASP A 1 300 ? -1.94946 -1.79620 15.98423 1.000 16.55998 300 ASP A N 1
ATOM 2239 C CA . ASP A 1 300 ? -1.82543 -3.13476 15.44045 1.000 18.87703 300 ASP A CA 1
ATOM 2240 C C . ASP A 1 300 ? -2.43403 -4.15291 16.40383 1.000 19.15737 300 ASP A C 1
ATOM 2241 O O . ASP A 1 300 ? -2.86966 -3.82445 17.51075 1.000 18.95840 300 ASP A O 1
ATOM 2246 N N . TYR A 1 301 ? -2.41844 -5.41709 15.98228 1.000 17.53728 301 TYR A N 1
ATOM 2247 C CA . TYR A 1 301 ? -2.97481 -6.53714 16.73146 1.000 19.60282 301 TYR A CA 1
ATOM 2248 C C . TYR A 1 301 ? -1.94084 -7.64262 16.86830 1.000 22.01609 301 TYR A C 1
ATOM 2249 O O . TYR A 1 301 ? -2.29287 -8.80999 17.02806 1.000 24.85013 301 TYR A O 1
ATOM 2258 N N . VAL A 1 302 ? -0.65372 -7.29663 16.80525 1.000 19.08757 302 VAL A N 1
ATOM 2259 C CA . VAL A 1 302 ? 0.36809 -8.34098 16.73104 1.000 20.35727 302 VAL A CA 1
ATOM 2260 C C . VAL A 1 302 ? 1.50397 -8.11031 17.73170 1.000 21.56169 302 VAL A C 1
ATOM 2261 O O . VAL A 1 302 ? 2.07846 -9.07695 18.24583 1.000 23.63868 302 VAL A O 1
ATOM 2265 N N . LEU A 1 303 ? 1.81716 -6.85284 18.05600 1.000 20.43007 303 LEU A N 1
ATOM 2266 C CA . LEU A 1 303 ? 2.86841 -6.58467 19.03694 1.000 20.13355 303 LEU A CA 1
ATOM 2267 C C . LEU A 1 303 ? 2.41106 -6.91315 20.45325 1.000 20.71624 303 LEU A C 1
ATOM 2268 O O . LEU A 1 303 ? 1.25248 -6.69300 20.81201 1.000 21.21910 303 LEU A O 1
ATOM 2273 N N . THR A 1 304 ? 3.33429 -7.42194 21.27375 1.000 19.24298 304 THR A N 1
ATOM 2274 C CA . THR A 1 304 ? 2.98619 -7.70950 22.65788 1.000 20.43112 304 THR A CA 1
ATOM 2275 C C . THR A 1 304 ? 2.89458 -6.41397 23.45151 1.000 18.89002 304 THR A C 1
ATOM 2276 O O . THR A 1 304 ? 3.37385 -5.36199 23.02393 1.000 20.83203 304 THR A O 1
ATOM 2280 N N . ALA A 1 305 ? 2.28261 -6.50514 24.63712 1.000 22.12428 305 ALA A N 1
ATOM 2281 C CA . ALA A 1 305 ? 2.22137 -5.33882 25.51129 1.000 21.40092 305 ALA A CA 1
ATOM 2282 C C . ALA A 1 305 ? 3.61750 -4.86126 25.88232 1.000 22.43768 305 ALA A C 1
ATOM 2283 O O . ALA A 1 305 ? 3.86925 -3.65234 25.94908 1.000 24.98860 305 ALA A O 1
ATOM 2285 N N . ARG A 1 306 ? 4.54206 -5.79612 26.11321 1.000 24.95395 306 ARG A N 1
ATOM 2286 C CA . ARG A 1 306 ? 5.91822 -5.41557 26.40677 1.000 26.73313 306 ARG A CA 1
ATOM 2287 C C . ARG A 1 306 ? 6.56426 -4.69575 25.22638 1.000 25.98042 306 ARG A C 1
ATOM 2288 O O . ARG A 1 306 ? 7.22398 -3.66528 25.40657 1.000 24.86222 306 ARG A O 1
ATOM 2296 N N . GLU A 1 307 ? 6.40621 -5.23226 24.00899 1.000 21.85581 307 GLU A N 1
ATOM 2297 C CA . GLU A 1 307 ? 7.00851 -4.57453 22.84515 1.000 21.99338 307 GLU A CA 1
ATOM 2298 C C . GLU A 1 307 ? 6.46495 -3.16736 22.66484 1.000 20.71386 307 GLU A C 1
ATOM 2299 O O . GLU A 1 307 ? 7.21812 -2.23895 22.34869 1.000 20.62186 307 GLU A O 1
ATOM 2305 N N . LYS A 1 308 ? 5.15957 -2.98899 22.86479 1.000 17.97923 308 LYS A N 1
ATOM 2306 C CA . LYS A 1 308 ? 4.58935 -1.65903 22.69769 1.000 19.20423 308 LYS A CA 1
ATOM 2307 C C . LYS A 1 308 ? 5.10650 -0.70103 23.76056 1.000 22.54148 308 LYS A C 1
ATOM 2308 O O . LYS A 1 308 ? 5.39607 0.46206 23.46247 1.000 24.68751 308 LYS A O 1
ATOM 2314 N N . ALA A 1 309 ? 5.27410 -1.18039 24.99461 1.000 22.70330 309 ALA A N 1
ATOM 2315 C CA . ALA A 1 309 ? 5.71940 -0.29972 26.07406 1.000 25.62806 309 ALA A CA 1
ATOM 2316 C C . ALA A 1 309 ? 7.15576 0.16514 25.86070 1.000 22.82787 309 ALA A C 1
ATOM 2317 O O . ALA A 1 309 ? 7.48839 1.32077 26.14745 1.000 24.02792 309 ALA A O 1
ATOM 2319 N N . GLN A 1 310 ? 8.01349 -0.71697 25.34382 1.000 22.44627 310 GLN A N 1
ATOM 2320 C CA . GLN A 1 310 ? 9.41845 -0.38883 25.13039 1.000 22.56803 310 GLN A CA 1
ATOM 2321 C C . GLN A 1 310 ? 9.61777 0.67923 24.05931 1.000 21.85099 310 GLN A C 1
ATOM 2322 O O . GLN A 1 310 ? 10.63542 1.37974 24.08315 1.000 24.84213 310 GLN A O 1
ATOM 2328 N N . GLY A 1 311 ? 8.67000 0.83840 23.13336 1.000 20.43012 311 GLY A N 1
ATOM 2329 C CA . GLY A 1 311 ? 8.70930 1.96769 22.22668 1.000 21.10413 311 GLY A CA 1
ATOM 2330 C C . GLY A 1 311 ? 9.73776 1.89739 21.11892 1.000 19.97152 311 GLY A C 1
ATOM 2331 O O . GLY A 1 311 ? 10.05687 2.92942 20.52221 1.000 21.64620 311 GLY A O 1
ATOM 2332 N N . ASN A 1 312 ? 10.26481 0.71528 20.81255 1.000 19.48780 312 ASN A N 1
ATOM 2333 C CA . ASN A 1 312 ? 11.35968 0.58214 19.85536 1.000 21.58106 312 ASN A CA 1
ATOM 2334 C C . ASN A 1 312 ? 10.95254 -0.08229 18.54779 1.000 19.83800 312 ASN A C 1
ATOM 2335 O O . ASN A 1 312 ? 11.81867 -0.35267 17.70558 1.000 20.06890 312 ASN A O 1
ATOM 2340 N N . VAL A 1 313 ? 9.66412 -0.33662 18.33392 1.000 17.79310 313 VAL A N 1
ATOM 2341 C CA . VAL A 1 313 ? 9.23644 -1.00794 17.11453 1.000 16.80215 313 VAL A CA 1
ATOM 2342 C C . VAL A 1 313 ? 7.78134 -0.64943 16.86827 1.000 15.94521 313 VAL A C 1
ATOM 2343 O O . VAL A 1 313 ? 7.01550 -0.41417 17.81113 1.000 17.61814 313 VAL A O 1
ATOM 2347 N N . MET A 1 314 ? 7.40601 -0.56671 15.59355 1.000 17.12846 314 MET A N 1
ATOM 2348 C CA . MET A 1 314 ? 6.00559 -0.31304 15.26269 1.000 15.78005 314 MET A CA 1
ATOM 2349 C C . MET A 1 314 ? 5.64213 -0.99250 13.94769 1.000 16.40260 314 MET A C 1
ATOM 2350 O O . MET A 1 314 ? 6.50543 -1.28731 13.11482 1.000 19.11681 314 MET A O 1
ATOM 2355 N N . GLN A 1 315 ? 4.33625 -1.19217 13.74066 1.000 15.19991 315 GLN A N 1
ATOM 2356 C CA . GLN A 1 315 ? 3.81413 -1.67497 12.45963 1.000 18.02301 315 GLN A CA 1
ATOM 2357 C C . GLN A 1 315 ? 3.38550 -0.45303 11.64553 1.000 17.56402 315 GLN A C 1
ATOM 2358 O O . GLN A 1 315 ? 2.38327 0.20434 11.97156 1.000 16.68539 315 GLN A O 1
ATOM 2364 N N . ILE A 1 316 ? 4.16485 -0.12972 10.60213 1.000 19.17527 316 ILE A N 1
ATOM 2365 C CA . ILE A 1 316 ? 3.96651 1.09669 9.83371 1.000 18.09184 316 ILE A CA 1
ATOM 2366 C C . ILE A 1 316 ? 2.76705 1.03046 8.89710 1.000 15.42495 316 ILE A C 1
ATOM 2367 O O . ILE A 1 316 ? 2.36635 2.06184 8.36065 1.000 19.38099 316 ILE A O 1
ATOM 2372 N N . CYS A 1 317 ? 2.16418 -0.14070 8.71115 1.000 18.41898 317 CYS A N 1
ATOM 2373 C CA . CYS A 1 317 ? 0.93524 -0.18517 7.93273 1.000 18.80531 317 CYS A CA 1
ATOM 2374 C C . CYS A 1 317 ? -0.22128 0.51054 8.63963 1.000 18.56120 317 CYS A C 1
ATOM 2375 O O . CYS A 1 317 ? -1.15946 0.95223 7.97144 1.000 19.49217 317 CYS A O 1
ATOM 2378 N N . ILE A 1 318 ? -0.18286 0.62506 9.96690 1.000 15.71293 318 ILE A N 1
ATOM 2379 C CA . ILE A 1 318 ? -1.40628 0.98593 10.68775 1.000 16.27554 318 ILE A CA 1
ATOM 2380 C C . ILE A 1 318 ? -1.14643 1.94468 11.84550 1.000 15.87184 318 ILE A C 1
ATOM 2381 O O . ILE A 1 318 ? -2.03580 2.71935 12.22748 1.000 15.48478 318 ILE A O 1
ATOM 2386 N N . SER A 1 319 ? 0.06051 1.92949 12.40235 1.000 15.52892 319 SER A N 1
ATOM 2387 C CA . SER A 1 319 ? 0.33153 2.75158 13.57551 1.000 16.61201 319 SER A CA 1
ATOM 2388 C C . SER A 1 319 ? 0.89564 4.11098 13.17220 1.000 17.33832 319 SER A C 1
ATOM 2389 O O . SER A 1 319 ? 1.40639 4.30637 12.06179 1.000 17.25681 319 SER A O 1
ATOM 2392 N N . ARG A 1 320 ? 0.76515 5.08146 14.07945 1.000 17.86787 320 ARG A N 1
ATOM 2393 C CA . ARG A 1 320 ? 1.07479 6.45960 13.71720 1.000 18.52257 320 ARG A CA 1
ATOM 2394 C C . ARG A 1 320 ? 1.91226 7.09960 14.81673 1.000 18.82506 320 ARG A C 1
ATOM 2395 O O . ARG A 1 320 ? 2.20785 6.48378 15.84341 1.000 17.88455 320 ARG A O 1
ATOM 2403 N N . ALA A 1 321 ? 2.32650 8.34607 14.57546 1.000 23.05181 321 ALA A N 1
ATOM 2404 C CA . ALA A 1 321 ? 2.98862 9.13971 15.60100 1.000 23.19483 321 ALA A CA 1
ATOM 2405 C C . ALA A 1 321 ? 1.98124 9.63573 16.62295 1.000 21.90858 321 ALA A C 1
ATOM 2406 O O . ALA A 1 321 ? 0.89193 10.08632 16.26469 1.000 25.00020 321 ALA A O 1
ATOM 2408 N N . LYS A 1 322 ? 2.35402 9.56353 17.90448 1.000 20.30325 322 LYS A N 1
ATOM 2409 C CA . LYS A 1 322 ? 1.57792 10.26178 18.92418 1.000 22.63221 322 LYS A CA 1
ATOM 2410 C C . LYS A 1 322 ? 1.74213 11.77148 18.78732 1.000 24.95872 322 LYS A C 1
ATOM 2411 O O . LYS A 1 322 ? 0.79695 12.53515 19.02065 1.000 25.05217 322 LYS A O 1
ATOM 2417 N N . GLY A 1 323 ? 2.92971 12.21515 18.39646 1.000 23.27050 323 GLY A N 1
ATOM 2418 C CA . GLY A 1 323 ? 3.19591 13.62392 18.21268 1.000 24.68672 323 GLY A CA 1
ATOM 2419 C C . GLY A 1 323 ? 3.38333 13.96643 16.75369 1.000 23.74736 323 GLY A C 1
ATOM 2420 O O . GLY A 1 323 ? 2.67345 13.44286 15.88977 1.000 25.52248 323 GLY A O 1
ATOM 2421 N N . ALA A 1 324 ? 4.34129 14.83164 16.46249 1.000 22.88299 324 ALA A N 1
ATOM 2422 C CA . ALA A 1 324 ? 4.51790 15.35150 15.11413 1.000 22.75778 324 ALA A CA 1
ATOM 2423 C C . ALA A 1 324 ? 5.68516 14.71417 14.37209 1.000 22.23613 324 ALA A C 1
ATOM 2424 O O . ALA A 1 324 ? 5.93166 15.07316 13.21479 1.000 24.39969 324 ALA A O 1
ATOM 2426 N N . ARG A 1 325 ? 6.41493 13.79201 14.99896 1.000 22.60994 325 ARG A N 1
ATOM 2427 C CA . ARG A 1 325 ? 7.65133 13.31008 14.40029 1.000 23.49169 325 ARG A CA 1
ATOM 2428 C C . ARG A 1 325 ? 7.99744 11.91082 14.89452 1.000 21.97476 325 ARG A C 1
ATOM 2429 O O . ARG A 1 325 ? 7.86932 11.61903 16.08322 1.000 22.40101 325 ARG A O 1
ATOM 2437 N N . LEU A 1 326 ? 8.49050 11.07411 13.98675 1.000 19.29749 326 LEU A N 1
ATOM 2438 C CA . LEU A 1 326 ? 9.03437 9.76501 14.32188 1.000 21.57523 326 LEU A CA 1
ATOM 2439 C C . LEU A 1 326 ? 10.34932 9.59777 13.57987 1.000 21.18677 326 LEU A C 1
ATOM 2440 O O . LEU A 1 326 ? 10.46311 10.01775 12.42834 1.000 23.14043 326 LEU A O 1
ATOM 2445 N N . VAL A 1 327 ? 11.33996 9.00414 14.23924 1.000 20.88613 327 VAL A N 1
ATOM 2446 C CA . VAL A 1 327 ? 12.59568 8.63137 13.59292 1.000 23.90920 327 VAL A CA 1
ATOM 2447 C C . VAL A 1 327 ? 12.62109 7.11241 13.49232 1.000 20.89482 327 VAL A C 1
ATOM 2448 O O . VAL A 1 327 ? 12.61431 6.41671 14.51809 1.000 21.16015 327 VAL A O 1
ATOM 2452 N N . LEU A 1 328 ? 12.66170 6.60740 12.26085 1.000 20.11232 328 LEU A N 1
ATOM 2453 C CA . LEU A 1 328 ? 12.63232 5.17989 11.97606 1.000 23.13455 328 LEU A CA 1
ATOM 2454 C C . LEU A 1 328 ? 13.97698 4.75035 11.41480 1.000 28.09835 328 LEU A C 1
ATOM 2455 O O . LEU A 1 328 ? 14.58818 5.48441 10.63537 1.000 27.73865 328 LEU A O 1
ATOM 2460 N N . ASP A 1 329 ? 14.41757 3.55021 11.77282 1.000 28.12155 329 ASP A N 1
ATOM 2461 C CA . ASP A 1 329 ? 15.67410 3.03858 11.20636 1.000 31.41921 329 ASP A CA 1
ATOM 2462 C C . ASP A 1 329 ? 15.50360 2.51596 9.77984 1.000 31.38819 329 ASP A C 1
ATOM 2463 O O . ASP A 1 329 ? 14.80318 1.52405 9.53513 1.000 40.11113 329 ASP A O 1
#

Radius of gyration: 20.34 Å; Cα contacts (8 Å, |Δi|>4): 691; chains: 1; bounding box: 53×48×49 Å

Organism: Variovorax paradoxus (strain S110) (NCBI:txid543728)

Foldseek 3Di:
DDFDKAKWFFADWAPQAPFKIKTKTFHPVLFWAAFDAQQKWKWWWFQFPVRDIDIAIFGFADQALALCGRHTDRITMGMAGADVPDRRRSVCVVPVHDGGDIIMMGGIDHLFHDDPDDAAEEEEAEASQCGSVSRVLSHCVSVVGDYAYEYEYQAPSRHGDPVSVCVSQPVSYHYHHCVPVVDGDPVVVVVVPGPPPHAYEYTDALVVLVVNLVVCLVVVPDQRRYAYYHNDPDLLDVFAKAWEAEVVPGDIDIAHSRHFQVRSQVVVPDDAFDDPLAQGPPRRKWFWDDAQKAARHRRDHPVRNVVRTIHRRSRIDGPDHYTYTD